Protein AF-A0A4R4VH13-F1 (afdb_monomer_lite)

Organism: NCBI:txid1848322

Structure (mmCIF, N/CA/C/O backbone):
data_AF-A0A4R4VH13-F1
#
_entry.id   AF-A0A4R4VH13-F1
#
loop_
_atom_site.group_PDB
_atom_site.id
_atom_site.type_symbol
_atom_site.label_atom_id
_atom_site.label_alt_id
_atom_site.label_comp_id
_atom_site.label_asym_id
_atom_site.label_entity_id
_atom_site.label_seq_id
_atom_site.pdbx_PDB_ins_code
_atom_site.Cartn_x
_atom_site.Cartn_y
_atom_site.Cartn_z
_atom_site.occupancy
_atom_site.B_iso_or_equiv
_atom_site.auth_seq_id
_atom_site.auth_comp_id
_atom_site.auth_asym_id
_atom_site.auth_atom_id
_atom_site.pdbx_PDB_model_num
ATOM 1 N N . MET A 1 1 ? 5.422 -12.823 -3.569 1.00 83.94 1 MET A N 1
ATOM 2 C CA . MET A 1 1 ? 4.699 -12.681 -2.282 1.00 83.94 1 MET A CA 1
ATOM 3 C C . MET A 1 1 ? 3.857 -11.400 -2.128 1.00 83.94 1 MET A C 1
ATOM 5 O O . MET A 1 1 ? 2.684 -11.520 -1.802 1.00 83.94 1 MET A O 1
ATOM 9 N N . VAL A 1 2 ? 4.397 -10.189 -2.356 1.00 89.56 2 VAL A N 1
ATOM 10 C CA . VAL A 1 2 ? 3.722 -8.902 -2.022 1.00 89.56 2 VAL A CA 1
ATOM 11 C C . VAL A 1 2 ? 2.305 -8.753 -2.592 1.00 89.56 2 VAL A C 1
ATOM 13 O O . VAL A 1 2 ? 1.394 -8.400 -1.850 1.00 89.56 2 VAL A O 1
ATOM 16 N N . ASP A 1 3 ? 2.097 -9.070 -3.877 1.00 93.62 3 ASP A N 1
ATOM 17 C CA . ASP A 1 3 ? 0.761 -8.990 -4.488 1.00 93.62 3 ASP A CA 1
ATOM 18 C C . ASP A 1 3 ? -0.269 -9.838 -3.744 1.00 93.62 3 ASP A C 1
ATOM 20 O O . ASP A 1 3 ? -1.381 -9.395 -3.475 1.00 93.62 3 ASP A O 1
ATOM 24 N N . ARG A 1 4 ? 0.132 -11.051 -3.368 1.00 93.44 4 ARG A N 1
ATOM 25 C CA . ARG A 1 4 ? -0.737 -11.998 -2.687 1.00 93.44 4 ARG A CA 1
ATOM 26 C C . ARG A 1 4 ? -1.103 -11.526 -1.289 1.00 93.44 4 ARG A C 1
ATOM 28 O O . ARG A 1 4 ? -2.268 -11.626 -0.928 1.00 93.44 4 ARG A O 1
ATOM 35 N N . TRP A 1 5 ? -0.132 -10.995 -0.547 1.00 92.25 5 TRP A N 1
ATOM 36 C CA . TRP A 1 5 ? -0.369 -10.432 0.780 1.00 92.25 5 TRP A CA 1
ATOM 37 C C . TRP A 1 5 ? -1.361 -9.265 0.717 1.00 92.25 5 TRP A C 1
ATOM 39 O O . TRP A 1 5 ? -2.351 -9.261 1.445 1.00 92.25 5 TRP A O 1
ATOM 49 N N . LEU A 1 6 ? -1.161 -8.331 -0.223 1.00 93.50 6 LEU A N 1
ATOM 50 C CA . LEU A 1 6 ? -2.083 -7.210 -0.424 1.00 93.50 6 LEU A CA 1
ATOM 51 C C . LEU A 1 6 ? -3.480 -7.694 -0.825 1.00 93.50 6 LEU A C 1
ATOM 53 O O . LEU A 1 6 ? -4.459 -7.238 -0.256 1.00 93.50 6 LEU A O 1
ATOM 57 N N . ARG A 1 7 ? -3.596 -8.666 -1.737 1.00 94.12 7 ARG A N 1
ATOM 58 C CA . ARG A 1 7 ? -4.901 -9.234 -2.120 1.00 94.12 7 ARG A CA 1
ATOM 59 C C . ARG A 1 7 ? -5.627 -9.900 -0.958 1.00 94.12 7 ARG A C 1
ATOM 61 O O . ARG A 1 7 ? -6.818 -9.678 -0.812 1.00 94.12 7 ARG A O 1
ATOM 68 N N . VAL A 1 8 ? -4.928 -10.701 -0.153 1.00 93.25 8 VAL A N 1
ATOM 69 C CA . VAL A 1 8 ? -5.512 -11.347 1.033 1.00 93.25 8 VAL A CA 1
ATOM 70 C C . VAL A 1 8 ? -6.063 -10.293 1.992 1.00 93.25 8 VAL A C 1
ATOM 72 O O . VAL A 1 8 ? -7.213 -10.392 2.414 1.00 93.25 8 VAL A O 1
ATOM 75 N N . ARG A 1 9 ? -5.282 -9.242 2.259 1.00 92.81 9 ARG A N 1
ATOM 76 C CA . ARG A 1 9 ? -5.721 -8.114 3.080 1.00 92.81 9 ARG A CA 1
ATOM 77 C C . ARG A 1 9 ? -6.943 -7.404 2.489 1.00 92.81 9 ARG A C 1
ATOM 79 O O . ARG A 1 9 ? -7.909 -7.168 3.205 1.00 92.81 9 ARG A O 1
ATOM 86 N N . GLU A 1 10 ? -6.914 -7.061 1.202 1.00 94.44 10 GLU A N 1
ATOM 87 C CA . GLU A 1 10 ? -8.020 -6.353 0.544 1.00 94.44 10 GLU A CA 1
ATOM 88 C C . GLU A 1 10 ? -9.295 -7.207 0.466 1.00 94.44 10 GLU A C 1
ATOM 90 O O . GLU A 1 10 ? -10.392 -6.679 0.640 1.00 94.44 10 GLU A O 1
ATOM 95 N N . ASP A 1 11 ? -9.170 -8.521 0.264 1.00 94.25 11 ASP A N 1
ATOM 96 C CA . ASP A 1 11 ? -10.295 -9.461 0.288 1.00 94.25 11 ASP A CA 1
ATOM 97 C C . ASP A 1 11 ? -10.920 -9.525 1.696 1.00 94.25 11 ASP A C 1
ATOM 99 O O . ASP A 1 11 ? -12.144 -9.414 1.834 1.00 94.25 11 ASP A O 1
ATOM 103 N N . ALA A 1 12 ? -10.096 -9.633 2.748 1.00 94.19 12 ALA A N 1
ATOM 104 C CA . ALA A 1 12 ? -10.553 -9.617 4.139 1.00 94.19 12 ALA A CA 1
ATOM 105 C C . ALA A 1 12 ? -11.237 -8.288 4.497 1.00 94.19 12 ALA A C 1
ATOM 107 O O . ALA A 1 12 ? -12.350 -8.279 5.025 1.00 94.19 12 ALA A O 1
ATOM 108 N N . LEU A 1 13 ? -10.638 -7.156 4.121 1.00 95.38 13 LEU A N 1
ATOM 109 C CA . LEU A 1 13 ? -11.225 -5.832 4.318 1.00 95.38 13 LEU A CA 1
ATOM 110 C C . LEU A 1 13 ? -12.542 -5.663 3.543 1.00 95.38 13 LEU A C 1
ATOM 112 O O . LEU A 1 13 ? -13.502 -5.086 4.058 1.00 95.38 13 LEU A O 1
ATOM 116 N N . ALA A 1 14 ? -12.628 -6.170 2.312 1.00 95.75 14 ALA A N 1
ATOM 117 C CA . ALA A 1 14 ? -13.855 -6.119 1.523 1.00 95.75 14 ALA A CA 1
ATOM 118 C C . ALA A 1 14 ? -14.998 -6.907 2.180 1.00 95.75 14 ALA A C 1
ATOM 120 O O . ALA A 1 14 ? -16.152 -6.476 2.094 1.00 95.75 14 ALA A O 1
ATOM 121 N N . ARG A 1 15 ? -14.697 -8.026 2.851 1.00 96.00 15 ARG A N 1
ATOM 122 C CA . ARG A 1 15 ? -15.672 -8.769 3.666 1.00 96.00 15 ARG A CA 1
ATOM 123 C C . ARG A 1 15 ? -16.044 -8.007 4.934 1.00 96.00 15 ARG A C 1
ATOM 125 O O . ARG A 1 15 ? -17.233 -7.800 5.161 1.00 96.00 15 ARG A O 1
ATOM 132 N N . ALA A 1 16 ? -15.059 -7.470 5.657 1.00 96.00 16 ALA A N 1
ATOM 133 C CA . ALA A 1 16 ? -15.261 -6.621 6.835 1.00 96.00 16 ALA A CA 1
ATOM 134 C C . ALA A 1 16 ? -16.255 -5.484 6.582 1.00 96.00 16 ALA A C 1
ATOM 136 O O . ALA A 1 16 ? -17.231 -5.298 7.307 1.00 96.00 16 ALA A O 1
ATOM 137 N N . ARG A 1 17 ? -16.058 -4.760 5.478 1.00 95.62 17 ARG A N 1
ATOM 138 C CA . ARG A 1 17 ? -16.898 -3.622 5.075 1.00 95.62 17 ARG A CA 1
ATOM 139 C C . ARG A 1 17 ? -18.332 -4.017 4.716 1.00 95.62 17 ARG A C 1
ATOM 141 O O . ARG A 1 17 ? -19.214 -3.157 4.713 1.00 95.62 17 ARG A O 1
ATOM 148 N N . ARG A 1 18 ? -18.568 -5.292 4.392 1.00 95.75 18 ARG A N 1
ATOM 149 C CA . ARG A 1 18 ? -19.884 -5.841 4.031 1.00 95.75 18 ARG A CA 1
ATOM 150 C C . ARG A 1 18 ? -20.609 -6.501 5.198 1.00 95.75 18 ARG A C 1
ATOM 152 O O . ARG A 1 18 ? -21.756 -6.900 5.010 1.00 95.75 18 ARG A O 1
ATOM 159 N N . LEU A 1 19 ? -19.976 -6.612 6.366 1.00 94.56 19 LEU A N 1
ATOM 160 C CA . LEU A 1 19 ? -20.641 -7.131 7.552 1.00 94.56 19 LEU A CA 1
ATOM 161 C C . LEU A 1 19 ? -21.881 -6.287 7.871 1.00 94.56 19 LEU A C 1
ATOM 163 O O . LEU A 1 19 ? -21.864 -5.054 7.822 1.00 94.56 19 LEU A O 1
ATOM 167 N N . CYS A 1 20 ? -22.966 -6.976 8.198 1.00 94.50 20 CYS A N 1
ATOM 168 C CA . CYS A 1 20 ? -24.224 -6.371 8.591 1.00 94.50 20 CYS A CA 1
ATOM 169 C C . CYS A 1 20 ? -24.822 -7.218 9.705 1.00 94.50 20 CYS A C 1
ATOM 171 O O . CYS A 1 20 ? -25.297 -8.327 9.469 1.00 94.50 20 CYS A O 1
ATOM 173 N N . PHE A 1 21 ? -24.792 -6.677 10.914 1.00 95.00 21 PHE A N 1
ATOM 174 C CA . PHE A 1 21 ? -25.357 -7.312 12.092 1.00 95.00 21 PHE A CA 1
ATOM 175 C C . PHE A 1 21 ? -26.729 -6.703 12.415 1.00 95.00 21 PHE A C 1
ATOM 177 O O . PHE A 1 21 ? -27.015 -5.580 11.992 1.00 95.00 21 PHE A O 1
ATOM 184 N N . PRO A 1 22 ? -27.623 -7.417 13.117 1.00 94.00 22 PRO A N 1
ATOM 185 C CA . PRO A 1 22 ? -28.861 -6.820 13.609 1.00 94.00 22 PRO A CA 1
ATOM 186 C C . PRO A 1 22 ? -28.574 -5.717 14.641 1.00 94.00 22 PRO A C 1
ATOM 188 O O . PRO A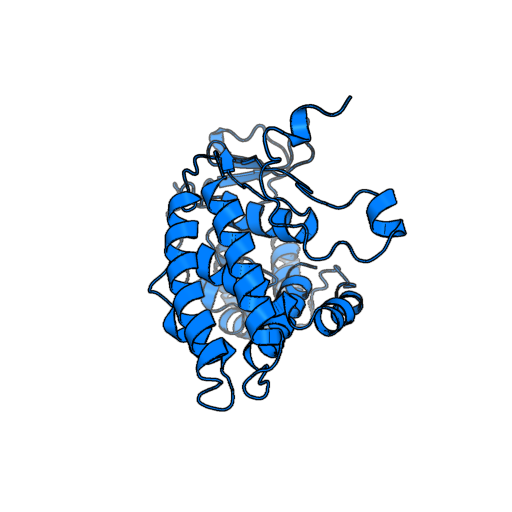 1 22 ? -27.537 -5.712 15.299 1.00 94.00 22 PRO A O 1
ATOM 191 N N . ALA A 1 23 ? -29.511 -4.782 14.816 1.00 94.31 23 ALA A N 1
ATOM 192 C CA . ALA A 1 23 ? -29.394 -3.764 15.860 1.00 94.31 23 ALA A CA 1
ATOM 193 C C . ALA A 1 23 ? -29.213 -4.415 17.247 1.00 94.31 23 ALA A C 1
ATOM 195 O O . ALA A 1 23 ? -29.911 -5.374 17.580 1.00 94.31 23 ALA A O 1
ATOM 196 N N . GLY A 1 24 ? -28.279 -3.888 18.045 1.00 93.50 24 GLY A N 1
ATOM 197 C CA . GLY A 1 24 ? -27.930 -4.431 19.363 1.00 93.50 24 GLY A CA 1
ATOM 198 C C . GLY A 1 24 ? -26.921 -5.587 19.352 1.00 93.50 24 GLY A C 1
ATOM 199 O O . GLY A 1 24 ? -26.624 -6.125 20.417 1.00 93.50 24 GLY A O 1
ATOM 200 N N . ASP A 1 25 ? -26.380 -5.971 18.192 1.00 96.69 25 ASP A N 1
ATOM 201 C CA . ASP A 1 25 ? -25.344 -7.003 18.116 1.00 96.69 25 ASP A CA 1
ATOM 202 C C . ASP A 1 25 ? -24.041 -6.585 18.845 1.00 96.69 25 ASP A C 1
ATOM 204 O O . ASP A 1 25 ? -23.592 -5.438 18.700 1.00 96.69 25 ASP A O 1
ATOM 208 N N . PRO A 1 26 ? -23.394 -7.494 19.606 1.00 96.00 26 PRO A N 1
ATOM 209 C CA . PRO A 1 26 ? -22.140 -7.216 20.308 1.00 96.00 26 PRO A CA 1
ATOM 210 C C . PRO A 1 26 ? -20.991 -6.717 19.422 1.00 96.00 26 PRO A C 1
ATOM 212 O O . PRO A 1 26 ? -20.103 -6.025 19.927 1.00 96.00 26 PRO A O 1
ATOM 215 N N . ALA A 1 27 ? -20.988 -7.018 18.119 1.00 96.00 27 ALA A N 1
ATOM 216 C CA . ALA A 1 27 ? -19.942 -6.588 17.191 1.00 96.00 27 ALA A CA 1
ATOM 217 C C . ALA A 1 27 ? -19.787 -5.059 17.129 1.00 96.00 27 ALA A C 1
ATOM 219 O O . ALA A 1 27 ? -18.668 -4.551 17.033 1.00 96.00 27 ALA A O 1
ATOM 220 N N . TYR A 1 28 ? -20.883 -4.304 17.258 1.00 97.12 28 TYR A N 1
ATOM 221 C CA . TYR A 1 28 ? -20.816 -2.841 17.315 1.00 97.12 28 TYR A CA 1
ATOM 222 C C . TYR A 1 28 ? -20.120 -2.351 18.588 1.00 97.12 28 TYR A C 1
ATOM 224 O O . TYR A 1 28 ? -19.284 -1.449 18.542 1.00 97.12 28 TYR A O 1
ATOM 232 N N . GLY A 1 29 ? -20.423 -2.981 19.728 1.00 97.06 29 GLY A N 1
ATOM 233 C CA . GLY A 1 29 ? -19.732 -2.722 20.991 1.00 97.06 29 GLY A CA 1
ATOM 234 C C . GLY A 1 29 ? -18.246 -3.078 20.918 1.00 97.06 29 GLY A C 1
ATOM 235 O O . GLY A 1 29 ? -17.411 -2.307 21.393 1.00 97.06 29 GLY A O 1
ATOM 236 N N . ARG A 1 30 ? -17.909 -4.193 20.255 1.00 96.38 30 ARG A N 1
ATOM 237 C CA . ARG A 1 30 ? -16.522 -4.605 20.000 1.00 96.38 30 ARG A CA 1
ATOM 238 C C . ARG A 1 30 ? -15.763 -3.547 19.201 1.00 96.38 30 ARG A C 1
ATOM 240 O O . ARG A 1 30 ? -14.682 -3.160 19.628 1.00 96.38 30 ARG A O 1
ATOM 247 N N . LEU A 1 31 ? -16.329 -3.027 18.107 1.00 97.62 31 LEU A N 1
ATOM 248 C CA . LEU A 1 31 ? -15.689 -1.965 17.318 1.00 97.62 31 LEU A CA 1
ATOM 249 C C . LEU A 1 31 ? -15.419 -0.705 18.152 1.00 97.62 31 LEU A C 1
ATOM 251 O O . LEU A 1 31 ? -14.325 -0.150 18.081 1.00 97.62 31 LEU A O 1
ATOM 255 N N . VAL A 1 32 ? -16.385 -0.268 18.968 1.00 98.12 32 VAL A N 1
ATOM 256 C CA . VAL A 1 32 ? -16.192 0.886 19.863 1.00 98.12 32 VAL A CA 1
ATOM 257 C C . VAL A 1 32 ? -15.063 0.620 20.863 1.00 98.12 32 VAL A C 1
ATOM 259 O O . VAL A 1 32 ? -14.189 1.466 21.019 1.00 98.12 32 VAL A O 1
ATOM 262 N N . SER A 1 33 ? -15.019 -0.564 21.479 1.00 96.69 33 SER A N 1
ATOM 263 C CA . SER A 1 33 ? -13.952 -0.917 22.427 1.00 96.69 33 SER A CA 1
ATOM 264 C C . SER A 1 33 ? -12.569 -0.977 21.771 1.00 96.69 33 SER A C 1
ATOM 266 O O . SER A 1 33 ? -11.579 -0.584 22.388 1.00 96.69 33 SER A O 1
ATOM 268 N N . LEU A 1 34 ? -12.490 -1.475 20.536 1.00 96.94 34 LEU A N 1
ATOM 269 C CA . LEU A 1 34 ? -11.263 -1.499 19.740 1.00 96.94 34 LEU A CA 1
ATOM 270 C C . LEU A 1 34 ? -10.784 -0.075 19.424 1.00 96.94 34 LEU A C 1
ATOM 272 O O . LEU A 1 34 ? -9.606 0.232 19.590 1.00 96.94 34 LEU A O 1
ATOM 276 N N . LEU A 1 35 ? -11.704 0.815 19.038 1.00 97.94 35 LEU A N 1
ATOM 277 C CA . LEU A 1 35 ? -11.411 2.233 18.816 1.00 97.94 35 LEU A CA 1
ATOM 278 C C . LEU A 1 35 ? -10.934 2.924 20.097 1.00 97.94 35 LEU A C 1
ATOM 280 O O . LEU A 1 35 ? -9.955 3.664 20.047 1.00 97.94 35 LEU A O 1
ATOM 284 N N . ASP A 1 36 ? -11.566 2.656 21.240 1.00 97.31 36 ASP A N 1
ATOM 285 C CA . ASP A 1 36 ? -11.142 3.208 22.530 1.00 97.31 36 ASP A CA 1
ATOM 286 C C . ASP A 1 36 ? -9.699 2.764 22.872 1.00 97.31 36 ASP A C 1
ATOM 288 O O . ASP A 1 36 ? -8.890 3.572 23.333 1.00 97.31 36 ASP A O 1
ATOM 292 N N . GLY A 1 37 ? -9.331 1.507 22.587 1.00 95.69 37 GLY A N 1
ATOM 293 C CA . GLY A 1 37 ? -7.950 1.016 22.702 1.00 95.69 37 GLY A CA 1
ATOM 294 C C . GLY A 1 37 ? -6.972 1.741 21.771 1.00 95.69 37 GLY A C 1
ATOM 295 O O . GLY A 1 37 ? -5.933 2.229 22.223 1.00 95.69 37 GLY A O 1
ATOM 296 N N . ALA A 1 38 ? -7.340 1.885 20.495 1.00 96.25 38 ALA A N 1
ATOM 297 C CA . ALA A 1 38 ? -6.549 2.590 19.490 1.00 96.25 38 ALA A CA 1
ATOM 298 C C . ALA A 1 38 ? -6.289 4.054 19.870 1.00 96.25 38 ALA A C 1
ATOM 300 O O . ALA A 1 38 ? -5.171 4.548 19.712 1.00 96.25 38 ALA A O 1
ATOM 301 N N . ILE A 1 39 ? -7.313 4.740 20.384 1.00 97.62 39 ILE A N 1
ATOM 302 C CA . ILE A 1 39 ? -7.234 6.130 20.841 1.00 97.62 39 ILE A CA 1
ATOM 303 C C . ILE A 1 39 ? -6.190 6.248 21.952 1.00 97.62 39 ILE A C 1
ATOM 305 O O . ILE A 1 39 ? -5.243 7.016 21.794 1.00 97.62 39 ILE A O 1
ATOM 309 N N . VAL A 1 40 ? -6.302 5.445 23.017 1.00 96.06 40 VAL A N 1
ATOM 310 C CA . VAL A 1 40 ? -5.356 5.479 24.148 1.00 96.06 40 VAL A CA 1
ATOM 311 C C . VAL A 1 40 ? -3.930 5.201 23.677 1.00 96.06 40 VAL A C 1
ATOM 313 O O . VAL A 1 40 ? -3.014 5.966 23.976 1.00 96.06 40 VAL A O 1
ATOM 316 N N . HIS A 1 41 ? -3.736 4.158 22.871 1.00 94.56 41 HIS A N 1
ATOM 317 C CA . HIS A 1 41 ? -2.417 3.807 22.352 1.00 94.56 41 HIS A CA 1
ATOM 318 C C . HIS A 1 41 ? -1.784 4.946 21.525 1.00 94.56 41 HIS A C 1
ATOM 320 O O . HIS A 1 41 ? -0.575 5.174 21.602 1.00 94.56 41 HIS A O 1
ATOM 326 N N . ARG A 1 42 ? -2.583 5.682 20.737 1.00 95.38 42 ARG A N 1
ATOM 327 C CA . ARG A 1 42 ? -2.107 6.825 19.936 1.00 95.38 42 ARG A CA 1
ATOM 328 C C . ARG A 1 42 ? -1.889 8.087 20.774 1.00 95.38 42 ARG A C 1
ATOM 330 O O . ARG A 1 42 ? -0.983 8.855 20.460 1.00 95.38 42 ARG A O 1
ATOM 337 N N . GLU A 1 43 ? -2.668 8.307 21.830 1.00 95.56 43 GLU A N 1
ATOM 338 C CA . GLU A 1 43 ? -2.437 9.390 22.801 1.00 95.56 43 GLU A CA 1
ATOM 339 C C . GLU A 1 43 ? -1.114 9.209 23.544 1.00 95.56 43 GLU A C 1
ATOM 341 O O . GLU A 1 43 ? -0.371 10.173 23.729 1.00 95.56 43 GLU A O 1
ATOM 346 N N . GLN A 1 44 ? -0.823 7.969 23.930 1.00 93.50 44 GLN A N 1
ATOM 347 C CA . GLN A 1 44 ? 0.372 7.579 24.669 1.00 93.50 44 GLN A CA 1
ATOM 348 C C . GLN A 1 44 ? 1.601 7.387 23.775 1.00 93.50 44 GLN A C 1
ATOM 350 O O . GLN A 1 44 ? 2.643 6.968 24.259 1.00 93.50 44 GLN A O 1
ATOM 355 N N . ASP A 1 45 ? 1.525 7.650 22.469 1.00 91.31 45 ASP A N 1
ATOM 356 C CA . ASP A 1 45 ? 2.687 7.522 21.592 1.00 91.31 45 ASP A CA 1
ATOM 357 C C . ASP A 1 45 ? 3.639 8.725 21.766 1.00 91.31 45 ASP A C 1
ATOM 359 O O . ASP A 1 45 ? 3.330 9.832 21.307 1.00 91.31 45 ASP A O 1
ATOM 363 N N . PRO A 1 46 ? 4.833 8.544 22.373 1.00 88.25 46 PRO A N 1
ATOM 364 C CA . PRO A 1 46 ? 5.764 9.645 22.593 1.00 88.25 46 PRO A CA 1
ATOM 365 C C . PRO A 1 46 ? 6.571 9.981 21.328 1.00 88.25 46 PRO A C 1
ATOM 367 O O . PRO A 1 46 ? 7.374 10.926 21.322 1.00 88.25 46 PRO A O 1
ATOM 370 N N . VAL A 1 47 ? 6.441 9.187 20.258 1.00 87.69 47 VAL A N 1
ATOM 371 C CA . VAL A 1 47 ? 7.286 9.300 19.073 1.00 87.69 47 VAL A CA 1
ATOM 372 C C . VAL A 1 47 ? 6.905 10.531 18.258 1.00 87.69 47 VAL A C 1
ATOM 374 O O . VAL A 1 47 ? 5.765 10.762 17.865 1.00 87.69 47 VAL A O 1
ATOM 377 N N . ARG A 1 48 ? 7.926 11.330 17.936 1.00 85.81 48 ARG A N 1
ATOM 378 C CA . ARG A 1 48 ? 7.808 12.431 16.978 1.00 85.81 48 ARG A CA 1
ATOM 379 C C . ARG A 1 48 ? 8.109 11.937 15.572 1.00 85.81 48 ARG A C 1
ATOM 381 O O . ARG A 1 48 ? 9.256 11.576 15.272 1.00 85.81 48 ARG A O 1
ATOM 388 N N . TYR A 1 49 ? 7.089 11.979 14.726 1.00 87.69 49 TYR A N 1
ATOM 389 C CA . TYR A 1 49 ? 7.157 11.626 13.315 1.00 87.69 49 TYR A CA 1
ATOM 390 C C . TYR A 1 49 ? 7.424 12.865 12.457 1.00 87.69 49 TYR A C 1
ATOM 392 O O . TYR A 1 49 ? 6.914 13.946 12.738 1.00 87.69 49 TYR A O 1
ATOM 400 N N . GLY A 1 50 ? 8.267 12.707 11.433 1.00 85.75 50 GLY A N 1
ATOM 401 C CA . GLY A 1 50 ? 8.519 13.752 10.434 1.00 85.75 50 GLY A CA 1
ATOM 402 C C . GLY A 1 50 ? 7.665 13.596 9.175 1.00 85.75 50 GLY A C 1
ATOM 403 O O . GLY A 1 50 ? 7.236 14.590 8.606 1.00 85.75 50 GLY A O 1
ATOM 404 N N . VAL A 1 51 ? 7.422 12.349 8.756 1.00 89.31 51 VAL A N 1
ATOM 405 C CA . VAL A 1 51 ? 6.683 12.019 7.523 1.00 89.31 51 VAL A CA 1
ATOM 406 C C . VAL A 1 51 ? 5.225 11.659 7.809 1.00 89.31 51 VAL A C 1
ATOM 408 O O . VAL A 1 51 ? 4.339 12.047 7.059 1.00 89.31 51 VAL A O 1
ATOM 411 N N . PHE A 1 52 ? 4.972 10.930 8.897 1.00 91.19 52 PHE A N 1
ATOM 412 C CA . PHE A 1 52 ? 3.635 10.468 9.269 1.00 91.19 52 PHE A CA 1
ATOM 413 C C . PHE A 1 52 ? 2.973 11.414 10.283 1.00 91.19 52 PHE A C 1
ATOM 415 O O . PHE A 1 52 ? 3.684 12.132 10.996 1.00 91.19 52 PHE A O 1
ATOM 422 N N . PRO A 1 53 ? 1.633 11.419 10.390 1.00 93.19 53 PRO A N 1
ATOM 423 C CA . PRO A 1 53 ? 0.933 12.158 11.434 1.00 93.19 53 PRO A CA 1
ATOM 424 C C . PRO A 1 53 ? 1.365 11.730 12.842 1.00 93.19 53 PRO A C 1
ATOM 426 O O . PRO A 1 53 ? 1.667 10.565 13.092 1.00 93.19 53 PRO A O 1
ATOM 429 N N . ALA A 1 54 ? 1.366 12.678 13.779 1.00 93.69 54 ALA A N 1
ATOM 430 C CA . ALA A 1 54 ? 1.665 12.396 15.179 1.00 93.69 54 ALA A CA 1
ATOM 431 C C . ALA A 1 54 ? 0.518 11.650 15.879 1.00 93.69 54 ALA A C 1
ATOM 433 O O . ALA A 1 54 ? -0.652 11.891 15.575 1.00 93.69 54 ALA A O 1
ATOM 434 N N . GLY A 1 55 ? 0.856 10.828 16.877 1.00 94.50 55 GLY A N 1
ATOM 435 C CA . GLY A 1 55 ? -0.102 10.074 17.694 1.00 94.50 55 GLY A CA 1
ATOM 436 C C . GLY A 1 55 ? -1.285 1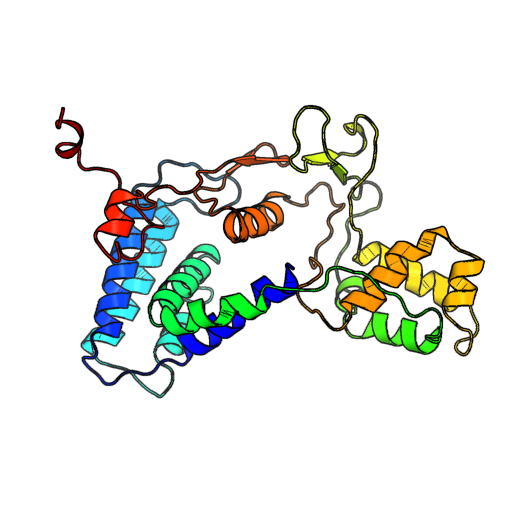0.906 18.210 1.00 94.50 55 GLY A C 1
ATOM 437 O O . GLY A 1 55 ? -2.425 10.554 17.907 1.00 94.50 55 GLY A O 1
ATOM 438 N N . PRO A 1 56 ? -1.069 12.075 18.851 1.00 95.69 56 PRO A N 1
ATOM 439 C CA . PRO A 1 56 ? -2.165 12.918 19.340 1.00 95.69 56 PRO A CA 1
ATOM 440 C C . PRO A 1 56 ? -3.139 13.397 18.255 1.00 95.69 56 PRO A C 1
ATOM 442 O O . PRO A 1 56 ? -4.330 13.554 18.522 1.00 95.69 56 PRO A O 1
ATOM 445 N N . ARG A 1 57 ? -2.654 13.609 17.022 1.00 96.38 57 ARG A N 1
ATOM 446 C CA . ARG A 1 57 ? -3.519 13.940 15.883 1.00 96.38 57 ARG A CA 1
ATOM 447 C C . ARG A 1 57 ? -4.376 12.734 15.498 1.00 96.38 57 ARG A C 1
ATOM 449 O O . ARG A 1 57 ? -5.585 12.887 15.374 1.00 96.38 57 ARG A O 1
ATOM 456 N N . LEU A 1 58 ? -3.767 11.555 15.356 1.00 97.31 58 LEU A N 1
ATOM 457 C CA . LEU A 1 58 ? -4.493 10.322 15.030 1.00 97.31 58 LEU A CA 1
ATOM 458 C C . LEU A 1 58 ? -5.525 9.980 16.110 1.00 97.31 58 LEU A C 1
ATOM 460 O O . LEU A 1 58 ? -6.647 9.625 15.783 1.00 97.31 58 LEU A O 1
ATOM 464 N N . ALA A 1 59 ? -5.197 10.162 17.389 1.00 97.94 59 ALA A N 1
ATOM 465 C CA . ALA A 1 59 ? -6.149 9.987 18.482 1.00 97.94 59 ALA A CA 1
ATOM 466 C C . ALA A 1 59 ? -7.351 10.941 18.377 1.00 97.94 59 ALA A C 1
ATOM 468 O O . ALA A 1 59 ? -8.487 10.531 18.595 1.00 97.94 59 ALA A O 1
ATOM 469 N N . ALA A 1 60 ? -7.130 12.214 18.030 1.00 98.31 60 ALA A N 1
ATOM 470 C CA . ALA A 1 60 ? -8.217 13.171 17.821 1.00 98.31 60 ALA A CA 1
ATOM 471 C C . ALA A 1 60 ? -9.131 12.777 16.653 1.00 98.31 60 ALA A C 1
ATOM 473 O O . ALA A 1 60 ? -10.349 12.818 16.801 1.00 98.31 60 ALA A O 1
ATOM 474 N N . GLU A 1 61 ? -8.555 12.350 15.530 1.00 98.50 61 GLU A N 1
ATOM 475 C CA . GLU A 1 61 ? -9.313 11.865 14.373 1.00 98.50 61 GLU A CA 1
ATOM 476 C C . GLU A 1 61 ? -10.064 10.556 14.701 1.00 98.50 61 GLU A C 1
ATOM 478 O O . GLU A 1 61 ? -11.243 10.424 14.384 1.00 98.50 61 GLU A O 1
ATOM 483 N N . LEU A 1 62 ? -9.449 9.622 15.435 1.00 98.62 62 LEU A N 1
ATOM 484 C CA . LEU A 1 62 ? -10.096 8.380 15.879 1.00 98.62 62 LEU A CA 1
ATOM 485 C C . LEU A 1 62 ? -11.266 8.619 16.841 1.00 98.62 62 LEU A C 1
ATOM 487 O O . LEU A 1 62 ? -12.226 7.853 16.813 1.00 98.62 62 LEU A O 1
ATOM 491 N N . ARG A 1 63 ? -11.246 9.682 17.658 1.00 98.56 63 ARG A N 1
ATOM 492 C CA . ARG A 1 63 ? -12.416 10.055 18.476 1.00 98.56 63 ARG A CA 1
ATOM 493 C C . ARG A 1 63 ? -13.624 10.420 17.606 1.00 98.56 63 ARG A C 1
ATOM 495 O O . ARG A 1 63 ? -14.727 10.002 17.936 1.00 98.56 63 ARG A O 1
ATOM 502 N N . GLN A 1 64 ? -13.412 11.088 16.468 1.00 97.88 64 GLN A N 1
ATOM 503 C CA . GLN A 1 64 ? -14.484 11.372 15.500 1.00 97.88 64 GLN A CA 1
ATOM 504 C C . GLN A 1 64 ? -15.028 10.075 14.883 1.00 97.88 64 GLN A C 1
ATOM 506 O O . GLN A 1 64 ? -16.236 9.860 14.827 1.00 97.88 64 GLN A O 1
ATOM 511 N N . VAL A 1 65 ? -14.139 9.151 14.493 1.00 98.50 65 VAL A N 1
ATOM 512 C CA . VAL A 1 65 ? -14.536 7.814 14.007 1.00 98.50 65 VAL A CA 1
ATOM 513 C C . VAL A 1 65 ? -15.363 7.073 15.066 1.00 98.50 65 VAL A C 1
ATOM 515 O O . VAL A 1 65 ? -16.372 6.437 14.757 1.00 98.50 65 VAL A O 1
ATOM 518 N N . ARG A 1 66 ? -14.951 7.170 16.332 1.00 98.50 66 ARG A N 1
ATOM 519 C CA . ARG A 1 66 ? -15.604 6.531 17.476 1.00 98.50 66 ARG A CA 1
ATOM 520 C C . ARG A 1 66 ? -16.983 7.112 17.776 1.00 98.50 66 ARG A C 1
ATOM 522 O O . ARG A 1 66 ? -17.852 6.354 18.199 1.00 98.50 66 ARG A O 1
ATOM 529 N N . GLU A 1 67 ? -17.211 8.404 17.554 1.00 97.94 67 GLU A N 1
ATOM 530 C CA . GLU A 1 67 ? -18.547 9.015 17.646 1.00 97.94 67 GLU A CA 1
ATOM 531 C C . GLU A 1 67 ? -19.506 8.376 16.636 1.00 97.94 67 GLU A C 1
ATOM 533 O O . GLU A 1 67 ? -20.538 7.839 17.035 1.00 97.94 67 GLU A O 1
ATOM 538 N N . HIS A 1 68 ? -19.112 8.287 15.364 1.00 96.94 68 HIS A N 1
ATOM 539 C CA . HIS A 1 68 ? -19.916 7.614 14.338 1.00 96.94 68 HIS A CA 1
ATOM 540 C C . HIS A 1 68 ? -20.126 6.117 14.617 1.00 96.94 68 HIS A C 1
ATOM 542 O O . HIS A 1 68 ? -21.201 5.573 14.361 1.00 96.94 68 HIS A O 1
ATOM 548 N N . ALA A 1 69 ? -19.118 5.427 15.158 1.00 97.75 69 ALA A N 1
ATOM 549 C CA . ALA A 1 69 ? -19.258 4.028 15.558 1.00 97.75 69 ALA A CA 1
ATOM 550 C C . ALA A 1 69 ? -20.230 3.856 16.742 1.00 97.75 69 ALA A C 1
ATOM 552 O O . ALA A 1 69 ? -20.964 2.867 16.793 1.00 97.75 69 ALA A O 1
ATOM 553 N N . ALA A 1 70 ? -20.265 4.812 17.676 1.00 97.50 70 ALA A N 1
ATOM 554 C CA . ALA A 1 70 ? -21.206 4.812 18.792 1.00 97.50 70 ALA A CA 1
ATOM 555 C C . ALA A 1 70 ? -22.641 5.099 18.332 1.00 97.50 70 ALA A C 1
ATOM 557 O O . ALA A 1 70 ? -23.548 4.388 18.751 1.00 97.50 70 ALA A O 1
ATOM 558 N N . GLU A 1 71 ? -22.841 6.051 17.416 1.00 95.94 71 GLU A N 1
ATOM 559 C CA . GLU A 1 71 ? -24.142 6.277 16.766 1.00 95.94 71 GLU A CA 1
ATOM 560 C C . GLU A 1 71 ? -24.640 4.997 16.084 1.00 95.94 71 GLU A C 1
ATOM 562 O O . GLU A 1 71 ? -25.774 4.571 16.296 1.00 95.94 71 GLU A O 1
ATOM 567 N N . LEU A 1 72 ? -23.767 4.326 15.325 1.00 95.50 72 LEU A N 1
ATOM 568 C CA . LEU A 1 72 ? -24.092 3.058 14.674 1.00 95.50 72 LEU A CA 1
ATOM 569 C C . LEU A 1 72 ? -24.461 1.954 15.682 1.00 95.50 72 LEU A C 1
ATOM 571 O O . LEU A 1 72 ? -25.368 1.166 15.417 1.00 95.50 72 LEU A O 1
ATOM 575 N N . ARG A 1 73 ? -23.777 1.889 16.830 1.00 96.88 73 ARG A N 1
ATOM 576 C CA . ARG A 1 73 ? -24.083 0.944 17.916 1.00 96.88 73 ARG A CA 1
ATOM 577 C C . ARG A 1 73 ? -25.438 1.236 18.564 1.00 96.88 73 ARG A C 1
ATOM 579 O O . ARG A 1 73 ? -26.193 0.300 18.815 1.00 96.88 73 ARG A O 1
ATOM 586 N N . ASP A 1 74 ? -25.714 2.504 18.857 1.00 96.06 74 ASP A N 1
ATOM 587 C CA . ASP A 1 74 ? -26.856 2.926 19.675 1.00 96.06 74 ASP A CA 1
ATOM 588 C C . ASP A 1 74 ? -28.153 3.002 18.857 1.00 96.06 74 ASP A C 1
ATOM 590 O O . ASP A 1 74 ? -29.223 2.635 19.345 1.00 96.06 74 ASP A O 1
ATOM 594 N N . GLU A 1 75 ? -28.065 3.428 17.598 1.00 94.00 75 GLU A N 1
ATOM 595 C CA . GLU A 1 75 ? -29.219 3.584 16.708 1.00 94.00 75 GLU A CA 1
ATOM 596 C C . GLU A 1 75 ? -29.409 2.406 15.740 1.00 94.00 75 GLU A C 1
ATOM 598 O O . GLU A 1 75 ? -30.496 2.219 15.187 1.00 94.00 75 GLU A O 1
ATOM 603 N N . GLY A 1 76 ? -28.368 1.592 15.547 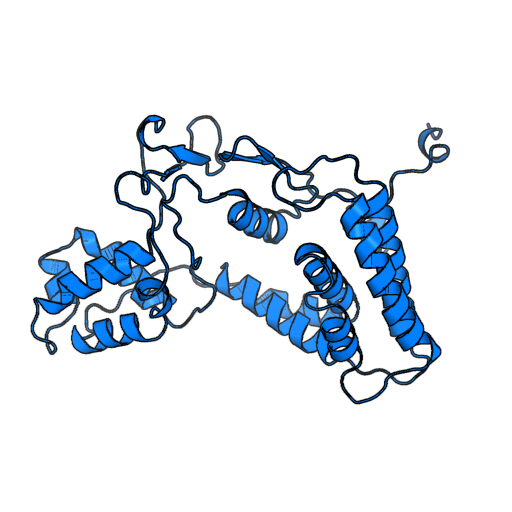1.00 90.44 76 GLY A N 1
ATOM 604 C CA . GLY A 1 76 ? -28.364 0.452 14.636 1.00 90.44 76 GLY A CA 1
ATOM 605 C C . GLY A 1 76 ? -28.041 0.806 13.174 1.00 90.44 76 GLY A C 1
ATOM 606 O O . GLY A 1 76 ? -27.907 1.973 12.792 1.00 90.44 76 GLY A O 1
ATOM 607 N N . PRO A 1 77 ? -27.898 -0.215 12.308 1.00 91.94 77 PRO A N 1
ATOM 608 C CA . PRO A 1 77 ? -27.511 -0.026 10.915 1.00 91.94 77 PRO A CA 1
ATOM 609 C C . PRO A 1 77 ? -28.613 0.642 10.085 1.00 91.94 77 PRO A C 1
ATOM 611 O O . PRO A 1 77 ? -29.756 0.187 10.035 1.00 91.94 77 PRO A O 1
ATOM 614 N N . ARG A 1 78 ? -28.245 1.679 9.327 1.00 87.50 78 ARG A N 1
ATOM 615 C CA . ARG A 1 78 ? -29.120 2.331 8.339 1.00 87.50 78 ARG A CA 1
ATOM 616 C C . ARG A 1 78 ? -28.819 1.815 6.930 1.00 87.50 78 ARG A C 1
ATOM 618 O O . ARG A 1 78 ? -28.231 2.513 6.110 1.00 87.50 78 ARG A O 1
ATOM 625 N N . GLY A 1 79 ? -29.213 0.572 6.658 1.00 90.31 79 GLY A N 1
ATOM 626 C CA . GLY A 1 79 ? -29.025 -0.085 5.359 1.00 90.31 79 GLY A CA 1
ATOM 627 C C . GLY A 1 79 ? -28.078 -1.291 5.404 1.00 90.31 79 GLY A C 1
ATOM 628 O O . GLY A 1 79 ? -27.643 -1.694 6.480 1.00 90.31 79 GLY A O 1
ATOM 629 N N . PRO A 1 80 ? -27.767 -1.890 4.239 1.00 92.12 80 PRO A N 1
ATOM 630 C CA . PRO A 1 80 ? -27.131 -3.208 4.166 1.00 92.12 80 PRO A CA 1
ATOM 631 C C . PRO A 1 80 ? -25.621 -3.217 4.443 1.00 92.12 80 PRO A C 1
ATOM 633 O O . PRO A 1 80 ? -25.056 -4.291 4.608 1.00 92.12 80 PRO A O 1
ATOM 636 N N . TYR A 1 81 ? -24.956 -2.055 4.463 1.00 95.50 81 TYR A N 1
ATOM 637 C CA . TYR A 1 81 ? -23.497 -1.957 4.621 1.00 95.50 81 TYR A CA 1
ATOM 638 C C . TYR A 1 81 ? -23.121 -0.887 5.661 1.00 95.50 81 TYR A C 1
ATOM 640 O O . TYR A 1 81 ? -22.625 0.190 5.303 1.00 95.50 81 TYR A O 1
ATOM 648 N N . PRO A 1 82 ? -23.393 -1.132 6.954 1.00 96.31 82 PRO A N 1
ATOM 649 C CA . PRO A 1 82 ? -23.162 -0.148 8.009 1.00 96.31 82 PRO A CA 1
ATOM 650 C C . PRO A 1 82 ? -21.689 0.257 8.150 1.00 96.31 82 PRO A C 1
ATOM 652 O O . PRO A 1 82 ? -21.396 1.446 8.248 1.00 96.31 82 PRO A O 1
ATOM 655 N N . PHE A 1 83 ? -20.752 -0.693 8.085 1.00 97.25 83 PHE A N 1
ATOM 656 C CA . PHE A 1 83 ? -19.323 -0.390 8.226 1.00 97.25 83 PHE A CA 1
ATOM 657 C C . PHE A 1 83 ? -18.737 0.321 7.004 1.00 97.25 83 PHE A C 1
ATOM 659 O O . PHE A 1 83 ? -17.891 1.198 7.153 1.00 97.25 83 PHE A O 1
ATOM 666 N N . GLU A 1 84 ? -19.223 0.023 5.795 1.00 97.19 84 GLU A N 1
ATOM 667 C CA . GLU A 1 84 ? -18.880 0.824 4.615 1.00 97.19 84 GLU A CA 1
ATOM 668 C C . GLU A 1 84 ? -19.409 2.257 4.726 1.00 97.19 84 GLU A C 1
ATOM 670 O O . GLU A 1 84 ? -18.732 3.199 4.318 1.00 97.19 84 GLU A O 1
ATOM 675 N N . THR A 1 85 ? -20.608 2.429 5.286 1.00 96.38 85 THR A N 1
ATOM 676 C CA . THR A 1 85 ? -21.194 3.756 5.517 1.00 96.38 85 THR A CA 1
ATOM 677 C C . THR A 1 85 ? -20.358 4.545 6.524 1.00 96.38 85 THR A C 1
ATOM 679 O O . THR A 1 85 ? -20.017 5.692 6.250 1.00 96.38 85 THR A O 1
ATOM 682 N N . LEU A 1 86 ? -19.948 3.908 7.628 1.00 96.69 86 LEU A N 1
ATOM 683 C CA . LEU A 1 86 ? -19.015 4.475 8.606 1.00 96.69 86 LEU A CA 1
ATOM 684 C C . LEU A 1 86 ? -17.685 4.882 7.952 1.00 96.69 86 LEU A C 1
ATOM 686 O O . LEU A 1 86 ? -17.251 6.020 8.106 1.00 96.69 86 LEU A O 1
ATOM 690 N N . ARG A 1 87 ? -17.060 3.984 7.179 1.00 96.31 87 ARG A N 1
ATOM 691 C CA . ARG A 1 87 ? -15.787 4.258 6.491 1.00 96.31 87 ARG A CA 1
ATOM 692 C C . ARG A 1 87 ? -15.903 5.450 5.536 1.00 96.31 87 ARG A C 1
ATOM 694 O O . ARG A 1 87 ? -15.028 6.304 5.516 1.00 96.31 87 ARG A O 1
ATOM 701 N N . ARG A 1 88 ? -16.992 5.539 4.765 1.00 95.75 88 ARG A N 1
ATOM 702 C CA . ARG A 1 88 ? -17.251 6.676 3.861 1.00 95.75 88 ARG A CA 1
ATOM 703 C C . ARG A 1 88 ? -17.516 7.987 4.590 1.00 95.75 88 ARG A C 1
ATOM 705 O O . ARG A 1 88 ? -17.204 9.035 4.042 1.00 95.75 88 ARG A O 1
ATOM 712 N N . ALA A 1 89 ? -18.103 7.948 5.786 1.00 95.12 89 ALA A N 1
ATOM 713 C CA . ALA A 1 89 ? -18.367 9.157 6.565 1.00 95.12 89 ALA A CA 1
ATOM 714 C C . ALA A 1 89 ? -17.071 9.862 7.002 1.00 95.12 89 ALA A C 1
ATOM 716 O O . ALA A 1 89 ? -17.061 11.081 7.159 1.00 95.12 89 ALA A O 1
ATOM 717 N N . VAL A 1 90 ? -15.985 9.100 7.161 1.00 95.81 90 VAL A N 1
ATOM 718 C CA . VAL A 1 90 ? -14.675 9.618 7.584 1.00 95.81 90 VAL A CA 1
ATOM 719 C C . VAL A 1 90 ? -13.680 9.771 6.428 1.00 95.81 90 VAL A C 1
ATOM 721 O O . VAL A 1 90 ? -12.624 10.372 6.588 1.00 95.81 90 VAL A O 1
ATOM 724 N N . GLU A 1 91 ? -14.013 9.252 5.246 1.00 94.50 91 GLU A N 1
ATOM 725 C CA . GLU A 1 91 ? -13.164 9.325 4.056 1.00 94.50 91 GLU A CA 1
ATOM 726 C C . GLU A 1 91 ? -12.843 10.782 3.701 1.00 94.50 91 GLU A C 1
ATOM 728 O O . GLU A 1 91 ? -13.737 11.624 3.585 1.00 94.50 91 GLU A O 1
ATOM 733 N N . ALA A 1 92 ? -11.554 11.082 3.530 1.00 91.94 92 ALA A N 1
ATOM 734 C CA . ALA A 1 92 ? -11.037 12.424 3.240 1.00 91.94 92 ALA A CA 1
ATOM 735 C C . ALA A 1 92 ? -11.319 13.515 4.302 1.00 91.94 92 ALA A C 1
ATOM 737 O O . ALA A 1 92 ? -10.966 14.677 4.076 1.00 91.94 92 ALA A O 1
ATOM 738 N N . THR A 1 93 ? -11.903 13.181 5.459 1.00 95.69 93 THR A N 1
ATOM 739 C CA . THR A 1 93 ? -12.015 14.094 6.617 1.00 95.69 93 THR A CA 1
ATOM 740 C C . THR A 1 93 ? -10.919 13.851 7.656 1.00 95.69 93 THR A C 1
ATOM 742 O O . THR A 1 93 ? -10.616 14.740 8.454 1.00 95.69 93 THR A O 1
ATOM 745 N N . VAL A 1 94 ? -10.274 12.683 7.599 1.00 97.31 94 VAL A N 1
ATOM 746 C CA . VAL A 1 94 ? -9.157 12.270 8.458 1.00 97.31 94 VAL A CA 1
ATOM 747 C C . VAL A 1 94 ? -7.891 11.992 7.637 1.00 97.31 94 VAL A C 1
ATOM 749 O O . VAL A 1 94 ? -7.901 12.023 6.405 1.00 97.31 94 VAL A O 1
ATOM 752 N N . ALA A 1 95 ? -6.761 11.755 8.303 1.00 96.88 95 ALA A N 1
ATOM 753 C CA . ALA A 1 95 ? -5.537 11.329 7.634 1.00 96.88 95 ALA A CA 1
ATOM 754 C C . ALA A 1 95 ? -5.672 9.898 7.071 1.00 96.88 95 ALA A C 1
ATOM 756 O O . ALA A 1 95 ? -6.345 9.068 7.689 1.00 96.88 95 ALA A O 1
ATOM 757 N N . PRO A 1 96 ? -4.948 9.552 5.987 1.00 94.88 96 PRO A N 1
ATOM 758 C CA . PRO A 1 96 ? -4.906 8.182 5.469 1.00 94.88 96 PRO A CA 1
ATOM 759 C C . PRO A 1 96 ? -4.538 7.145 6.538 1.00 94.88 96 PRO A C 1
ATOM 761 O O . PRO A 1 96 ? -5.092 6.053 6.571 1.00 94.88 96 PRO A O 1
ATOM 764 N N . GLU A 1 97 ? -3.644 7.490 7.469 1.00 94.31 97 GLU A N 1
ATOM 765 C CA . GLU A 1 97 ? -3.294 6.617 8.590 1.00 94.31 97 GLU A CA 1
ATOM 766 C C . GLU A 1 97 ? -4.481 6.302 9.510 1.00 94.31 97 GLU A C 1
ATOM 768 O O . GLU A 1 97 ? -4.552 5.189 10.026 1.00 94.31 97 GLU A O 1
ATOM 773 N N . THR A 1 98 ? -5.406 7.241 9.717 1.00 97.44 98 THR A N 1
ATOM 774 C CA . THR A 1 98 ? -6.619 7.011 10.515 1.00 97.44 98 THR A CA 1
ATOM 775 C C . THR A 1 98 ? -7.578 6.076 9.780 1.00 97.44 98 THR A C 1
ATOM 777 O O . THR A 1 98 ? -8.127 5.162 10.398 1.00 97.44 98 THR A O 1
ATOM 780 N N . GLU A 1 99 ? -7.729 6.239 8.460 1.00 96.94 99 GLU A N 1
ATOM 781 C CA . GLU A 1 99 ? -8.521 5.317 7.634 1.00 96.94 99 GLU A CA 1
ATOM 782 C C . GLU A 1 99 ? -7.953 3.892 7.684 1.00 96.94 99 GLU A C 1
ATOM 784 O O . GLU A 1 99 ? -8.701 2.930 7.857 1.00 96.94 99 GLU A O 1
ATOM 789 N N . GLU A 1 100 ? -6.627 3.740 7.607 1.00 94.69 100 GLU A N 1
ATOM 790 C CA . GLU A 1 100 ? -5.980 2.428 7.684 1.00 94.69 100 GLU A CA 1
ATOM 791 C C . GLU A 1 100 ? -6.096 1.776 9.068 1.00 94.69 100 GLU A C 1
ATOM 793 O O . GLU A 1 100 ? -6.238 0.553 9.153 1.00 94.69 100 GLU A O 1
ATOM 798 N N . ILE A 1 101 ? -6.097 2.565 10.150 1.00 95.75 101 ILE A N 1
ATOM 799 C CA . ILE A 1 101 ? -6.396 2.051 11.494 1.00 95.75 101 ILE A CA 1
ATOM 800 C C . ILE A 1 101 ? -7.840 1.553 11.547 1.00 95.75 101 ILE A C 1
ATOM 802 O O . ILE A 1 101 ? -8.061 0.424 11.971 1.00 95.75 101 ILE A O 1
ATOM 806 N N . LEU A 1 102 ? -8.818 2.333 11.070 1.00 97.62 102 LEU A N 1
ATOM 807 C CA . LEU A 1 102 ? -10.212 1.882 11.014 1.00 97.62 102 LEU A CA 1
ATOM 808 C C . LEU A 1 102 ? -10.347 0.587 10.200 1.00 97.62 102 LEU A C 1
ATOM 810 O O . LEU A 1 102 ? -10.983 -0.355 10.662 1.00 97.62 102 LEU A O 1
ATOM 814 N N . ASN A 1 103 ? -9.715 0.506 9.027 1.00 96.31 103 ASN A N 1
ATOM 815 C CA . ASN A 1 103 ? -9.723 -0.698 8.195 1.00 96.31 103 ASN A CA 1
ATOM 816 C C . ASN A 1 103 ? -9.173 -1.921 8.948 1.00 96.31 103 ASN A C 1
ATOM 818 O O . ASN A 1 103 ? -9.762 -2.998 8.865 1.00 96.31 103 ASN A O 1
ATOM 822 N N . ALA A 1 104 ? -8.084 -1.760 9.707 1.00 94.44 104 ALA A N 1
ATOM 823 C CA . ALA A 1 104 ? -7.543 -2.823 10.552 1.00 94.44 104 ALA A CA 1
ATOM 824 C C . ALA A 1 104 ? -8.540 -3.257 11.639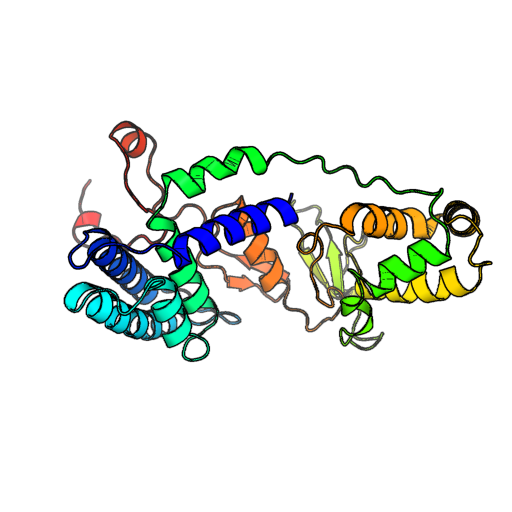 1.00 94.44 104 ALA A C 1
ATOM 826 O O . ALA A 1 104 ? -8.820 -4.445 11.763 1.00 94.44 104 ALA A O 1
ATOM 827 N N . LEU A 1 105 ? -9.150 -2.309 12.358 1.00 96.25 105 LEU A N 1
ATOM 828 C CA . LEU A 1 105 ? -10.126 -2.610 13.417 1.00 96.25 105 LEU A CA 1
ATOM 829 C C . LEU A 1 105 ? -11.413 -3.255 12.876 1.00 96.25 105 LEU A C 1
ATOM 831 O O . LEU A 1 105 ? -12.039 -4.049 13.571 1.00 96.25 105 LEU A O 1
ATOM 835 N N . LEU A 1 106 ? -11.816 -2.949 11.640 1.00 96.38 106 LEU A N 1
ATOM 836 C CA . LEU A 1 106 ? -12.943 -3.628 10.994 1.00 96.38 106 LEU A CA 1
ATOM 837 C C . LEU A 1 106 ? -12.626 -5.098 10.692 1.00 96.38 106 LEU A C 1
ATOM 839 O O . LEU A 1 106 ? -13.508 -5.943 10.834 1.00 96.38 106 LEU A O 1
ATOM 843 N N . MET A 1 107 ? -11.390 -5.423 10.297 1.00 94.31 107 MET A N 1
ATOM 844 C CA . MET A 1 107 ? -10.978 -6.816 10.072 1.00 94.31 107 MET A CA 1
ATOM 845 C C . MET A 1 107 ? -10.977 -7.638 11.371 1.00 94.31 107 MET A C 1
ATOM 847 O O . MET A 1 107 ? -11.290 -8.824 11.335 1.00 94.31 107 MET A O 1
ATOM 851 N N . GLU A 1 108 ? -10.756 -7.009 12.528 1.00 93.75 108 GLU A N 1
ATOM 852 C CA . GLU A 1 108 ? -10.865 -7.657 13.850 1.00 93.75 108 GLU A CA 1
ATOM 853 C C . GLU A 1 108 ? -12.296 -8.115 14.204 1.00 93.75 108 GLU A C 1
ATOM 855 O O . GLU A 1 108 ? -12.504 -8.775 15.224 1.00 93.75 108 GLU A O 1
ATOM 860 N N . LEU A 1 109 ? -13.304 -7.780 13.389 1.00 94.38 109 LEU A N 1
ATOM 861 C CA . LEU A 1 109 ? -14.674 -8.284 13.540 1.00 94.38 109 LEU A CA 1
ATOM 862 C C . LEU A 1 109 ? -14.896 -9.656 12.876 1.00 94.38 109 LEU A C 1
ATOM 864 O O . LEU A 1 109 ? -15.952 -10.251 13.079 1.00 94.38 109 LEU A O 1
ATOM 868 N N . LEU A 1 110 ? -13.927 -10.162 12.105 1.00 93.19 110 LEU A N 1
ATOM 869 C CA . LEU A 1 110 ? -13.981 -11.459 11.411 1.00 93.19 110 LEU A CA 1
ATOM 870 C C . LEU A 1 110 ? -12.627 -12.204 11.470 1.00 93.19 110 LEU A C 1
ATOM 872 O O . LEU A 1 110 ? -12.081 -12.553 10.420 1.00 93.19 110 LEU A O 1
ATOM 876 N N . PRO A 1 111 ? -12.073 -12.455 12.672 1.00 89.75 111 PRO A N 1
ATOM 877 C CA . PRO A 1 111 ? -10.741 -13.046 12.821 1.00 89.75 111 PRO A CA 1
ATOM 878 C C . PRO A 1 111 ? -10.616 -14.401 12.108 1.00 89.75 111 PRO A C 1
ATOM 880 O O . PRO A 1 111 ? -9.693 -14.583 11.324 1.00 89.75 111 PRO A O 1
ATOM 883 N N . ASP A 1 112 ? -11.601 -15.294 12.249 1.00 90.81 112 ASP A N 1
ATOM 884 C CA . ASP A 1 112 ? -11.569 -16.622 11.616 1.00 90.81 112 ASP A CA 1
ATOM 885 C C . ASP A 1 112 ? -11.537 -16.555 10.076 1.00 90.81 112 ASP A C 1
ATOM 887 O O . ASP A 1 112 ? -10.872 -17.354 9.414 1.00 90.81 112 ASP A O 1
ATOM 891 N N . GLU A 1 113 ? -12.251 -15.594 9.478 1.00 90.12 113 GLU A N 1
ATOM 892 C CA . GLU A 1 113 ? -12.245 -15.402 8.023 1.00 90.12 113 GLU A CA 1
ATOM 893 C C . GLU A 1 113 ? -10.950 -14.760 7.527 1.00 90.12 113 GLU A C 1
ATOM 895 O O . GLU A 1 113 ? -10.570 -14.987 6.379 1.00 90.12 113 GLU A O 1
ATOM 900 N N . ALA A 1 114 ? -10.297 -13.928 8.341 1.00 87.69 114 ALA A N 1
ATOM 901 C CA . ALA A 1 114 ? -8.981 -13.386 8.022 1.00 87.69 114 ALA A CA 1
ATOM 902 C C . ALA A 1 114 ? -7.909 -14.484 8.126 1.00 87.69 114 ALA A C 1
ATOM 904 O O . ALA A 1 114 ? -7.096 -14.641 7.212 1.00 87.69 114 ALA A O 1
ATOM 905 N N . ASP A 1 115 ? -7.971 -15.302 9.177 1.00 88.00 115 ASP A N 1
ATOM 906 C CA . ASP A 1 115 ? -7.060 -16.422 9.419 1.00 88.00 115 ASP A CA 1
ATOM 907 C C . ASP A 1 115 ? -7.186 -17.519 8.352 1.00 88.00 115 ASP A C 1
ATOM 909 O O . ASP A 1 115 ? -6.189 -18.100 7.914 1.00 88.00 115 ASP A O 1
ATOM 913 N N . GLY A 1 116 ? -8.395 -17.747 7.833 1.00 89.56 116 GLY A N 1
ATOM 914 C CA . GLY A 1 116 ? -8.637 -18.682 6.730 1.00 89.56 116 GLY A CA 1
ATOM 915 C C . GLY A 1 116 ? -7.929 -18.325 5.413 1.00 89.56 116 GLY A C 1
ATOM 916 O O . GLY A 1 116 ? -7.841 -19.161 4.514 1.00 89.56 116 GLY A O 1
ATOM 917 N N . GLU A 1 117 ? -7.398 -17.108 5.270 1.00 87.88 117 GLU A N 1
ATOM 918 C CA . GLU A 1 117 ? -6.708 -16.666 4.054 1.00 87.88 117 GLU A CA 1
ATOM 919 C C . GLU A 1 117 ? -5.204 -16.971 4.044 1.00 87.88 117 GLU A C 1
ATOM 921 O O . GLU A 1 117 ? -4.560 -16.839 2.995 1.00 87.88 117 GLU A O 1
ATOM 926 N N . PHE A 1 118 ? -4.624 -17.393 5.173 1.00 85.06 118 PHE A N 1
ATOM 927 C CA . PHE A 1 118 ? -3.175 -17.582 5.307 1.00 85.06 118 PHE A CA 1
ATOM 928 C C . PHE A 1 118 ? -2.609 -18.615 4.328 1.00 85.06 118 PHE A C 1
ATOM 930 O O . PHE A 1 118 ? -1.526 -18.405 3.777 1.00 85.06 118 PHE A O 1
ATOM 937 N N . ASP A 1 119 ? -3.357 -19.675 4.016 1.00 87.62 119 ASP A N 1
ATOM 938 C CA . ASP A 1 119 ? -2.932 -20.701 3.054 1.00 87.62 119 ASP A CA 1
ATOM 939 C C . ASP A 1 119 ? -2.695 -20.129 1.647 1.00 87.62 119 ASP A C 1
ATOM 941 O O . ASP A 1 119 ? -1.876 -20.642 0.879 1.00 87.62 119 ASP A O 1
ATOM 945 N N . ARG A 1 120 ? -3.356 -19.016 1.298 1.00 90.44 120 ARG A N 1
ATOM 946 C CA . ARG A 1 120 ? -3.157 -18.348 0.005 1.00 90.44 120 ARG A CA 1
ATOM 947 C C . ARG A 1 120 ? -1.826 -17.609 -0.069 1.00 90.44 120 ARG A C 1
ATOM 949 O O . ARG A 1 120 ? -1.458 -17.218 -1.173 1.00 90.44 120 ARG A O 1
ATOM 956 N N . LEU A 1 121 ? -1.116 -17.388 1.042 1.00 89.25 121 LEU A N 1
ATOM 957 C CA . LEU A 1 121 ? 0.150 -16.642 1.073 1.00 89.25 121 LEU A CA 1
ATOM 958 C C . LEU A 1 121 ? 1.326 -17.424 0.472 1.00 89.25 121 LEU A C 1
ATOM 960 O O . LEU A 1 121 ? 2.330 -16.814 0.095 1.00 89.25 121 LEU A O 1
ATOM 964 N N . VAL A 1 122 ? 1.200 -18.746 0.321 1.00 90.50 122 VAL A N 1
ATOM 965 C CA . VAL A 1 122 ? 2.204 -19.571 -0.360 1.00 90.50 122 VAL A CA 1
ATOM 966 C C . VAL A 1 122 ? 2.149 -19.296 -1.862 1.00 90.50 122 VAL A C 1
ATOM 968 O O . VAL A 1 122 ? 1.146 -19.549 -2.528 1.00 90.50 122 VAL A O 1
ATOM 971 N N . VAL A 1 123 ? 3.244 -18.772 -2.415 1.00 90.94 123 VAL A N 1
ATOM 972 C CA . VAL A 1 123 ? 3.336 -18.413 -3.834 1.00 90.94 123 VAL A CA 1
ATOM 973 C C . VAL A 1 123 ? 4.629 -18.904 -4.467 1.00 90.94 123 VAL A C 1
ATOM 975 O O . VAL A 1 123 ? 5.661 -19.008 -3.811 1.00 90.94 123 VAL A O 1
ATOM 978 N N . ASP A 1 124 ? 4.572 -19.157 -5.772 1.00 90.69 124 ASP A N 1
ATOM 979 C CA . ASP A 1 124 ? 5.758 -19.340 -6.603 1.00 90.69 124 ASP A CA 1
ATOM 980 C C . ASP A 1 124 ? 6.354 -17.972 -6.956 1.00 90.69 124 ASP A C 1
ATOM 982 O O . ASP A 1 124 ? 5.671 -17.111 -7.514 1.00 90.69 124 ASP A O 1
ATOM 986 N N . GLU A 1 125 ? 7.623 -17.761 -6.614 1.00 90.31 125 GLU A N 1
ATOM 987 C CA . GLU A 1 125 ? 8.323 -16.490 -6.834 1.00 90.31 125 GLU A CA 1
ATOM 988 C C . GLU A 1 125 ? 9.176 -16.474 -8.108 1.00 90.31 125 GLU A C 1
ATOM 990 O O . GLU A 1 125 ? 9.895 -15.507 -8.372 1.00 90.31 125 GLU A O 1
ATOM 995 N N . ARG A 1 126 ? 9.107 -17.528 -8.929 1.00 93.00 126 ARG A N 1
ATOM 996 C CA . ARG A 1 126 ? 9.835 -17.582 -10.200 1.00 93.00 126 ARG A CA 1
ATOM 997 C C . ARG A 1 126 ? 9.267 -16.569 -11.193 1.00 93.00 126 ARG A C 1
ATOM 999 O O . ARG A 1 126 ? 8.091 -16.602 -11.546 1.00 93.00 126 ARG A O 1
ATOM 1006 N N . LEU A 1 127 ? 10.141 -15.716 -11.720 1.00 93.38 127 LEU A N 1
ATOM 1007 C CA . LEU A 1 127 ? 9.827 -14.823 -12.833 1.00 93.38 127 LEU A CA 1
ATOM 1008 C C . LEU A 1 127 ? 10.146 -15.541 -14.146 1.00 93.38 127 LEU A C 1
ATOM 1010 O O . LEU A 1 127 ? 11.305 -15.645 -14.537 1.00 93.38 127 LEU A O 1
ATOM 1014 N N . ILE A 1 128 ? 9.119 -16.080 -14.802 1.00 93.44 128 ILE A N 1
ATOM 1015 C CA . ILE A 1 128 ? 9.264 -16.816 -16.062 1.00 93.44 128 ILE A CA 1
ATOM 1016 C C . ILE A 1 128 ? 8.731 -15.946 -17.201 1.00 93.44 128 ILE A C 1
ATOM 1018 O O . ILE A 1 128 ? 7.539 -15.644 -17.255 1.00 93.44 128 ILE A O 1
ATOM 1022 N N . GLY A 1 129 ? 9.619 -15.542 -18.112 1.00 94.69 129 GLY A N 1
ATOM 1023 C CA . GLY A 1 129 ? 9.228 -14.852 -19.340 1.00 94.69 129 GLY A CA 1
ATOM 1024 C C . GLY A 1 129 ? 8.778 -15.803 -20.444 1.00 94.69 129 GLY A C 1
ATOM 1025 O O . GLY A 1 129 ? 9.065 -16.999 -20.433 1.00 94.69 129 GLY A O 1
ATOM 1026 N N . ASP A 1 130 ? 8.106 -15.232 -21.437 1.00 97.50 130 ASP A N 1
ATOM 1027 C CA . ASP A 1 130 ? 7.695 -15.903 -22.664 1.00 97.50 130 ASP A CA 1
ATOM 1028 C C . ASP A 1 130 ? 8.430 -15.270 -23.859 1.00 97.50 130 ASP A C 1
ATOM 1030 O O . ASP A 1 130 ? 7.988 -14.240 -24.389 1.00 97.50 130 ASP A O 1
ATOM 1034 N N . PRO A 1 131 ? 9.554 -15.858 -24.317 1.00 96.75 131 PRO A N 1
ATOM 1035 C CA . PRO A 1 131 ? 10.260 -15.363 -25.495 1.00 96.75 131 PRO A CA 1
ATOM 1036 C C . PRO A 1 131 ? 9.456 -15.570 -26.789 1.00 96.75 131 PRO A C 1
ATOM 1038 O O . PRO A 1 131 ? 9.784 -14.954 -27.806 1.00 96.75 131 PRO A O 1
ATOM 1041 N N . GLY A 1 132 ? 8.425 -16.423 -26.771 1.00 98.31 132 GLY A N 1
ATOM 1042 C CA . GLY A 1 132 ? 7.507 -16.679 -27.877 1.00 98.31 132 GLY A CA 1
ATOM 1043 C C . GLY A 1 132 ? 6.418 -15.615 -28.038 1.00 98.31 132 GLY A C 1
ATOM 1044 O O . GLY A 1 132 ? 5.822 -15.528 -29.117 1.00 98.31 132 GLY A O 1
ATOM 1045 N N . MET A 1 133 ? 6.197 -14.762 -27.036 1.00 98.38 133 MET A N 1
ATOM 1046 C CA . MET A 1 133 ? 5.316 -13.598 -27.147 1.00 98.38 133 MET A CA 1
ATOM 1047 C C . MET A 1 133 ? 5.752 -12.721 -28.327 1.00 98.38 133 MET A C 1
ATOM 1049 O O . MET A 1 133 ? 6.945 -12.500 -28.555 1.00 98.38 133 MET A O 1
ATOM 1053 N N . THR A 1 134 ? 4.803 -12.225 -29.115 1.00 98.75 134 THR A N 1
ATOM 1054 C CA . THR A 1 134 ? 5.115 -11.289 -30.202 1.00 98.75 134 THR A CA 1
ATOM 1055 C C . THR A 1 134 ? 5.405 -9.891 -29.664 1.00 98.75 134 THR A C 1
ATOM 1057 O O . THR A 1 134 ? 4.874 -9.473 -28.636 1.00 98.75 134 THR A O 1
ATOM 1060 N N . VAL A 1 135 ? 6.197 -9.119 -30.405 1.00 98.62 135 VAL A N 1
ATOM 1061 C CA . VAL A 1 135 ? 6.465 -7.698 -30.124 1.00 98.62 135 VAL A CA 1
ATOM 1062 C C . VAL A 1 135 ? 5.162 -6.898 -29.997 1.00 98.62 135 VAL A C 1
ATOM 1064 O O . VAL A 1 135 ? 5.031 -6.044 -29.119 1.00 98.62 135 VAL A O 1
ATOM 1067 N N . ARG A 1 136 ? 4.158 -7.206 -30.828 1.00 98.69 136 ARG A N 1
ATOM 1068 C CA . ARG A 1 136 ? 2.823 -6.597 -30.749 1.00 98.69 136 ARG A CA 1
ATOM 1069 C C . ARG A 1 136 ? 2.109 -6.898 -29.432 1.00 98.69 136 ARG A C 1
ATOM 1071 O O . ARG A 1 136 ? 1.557 -5.976 -28.835 1.00 98.69 136 ARG A O 1
ATOM 1078 N N . GLU A 1 137 ? 2.089 -8.161 -29.007 1.00 98.62 137 GLU A N 1
ATOM 1079 C CA . GLU A 1 137 ? 1.459 -8.579 -27.744 1.00 98.62 137 GLU A CA 1
ATOM 1080 C C . GLU A 1 137 ? 2.168 -7.947 -26.549 1.00 98.62 137 GLU A C 1
ATOM 1082 O O . GLU A 1 137 ? 1.511 -7.379 -25.680 1.00 98.62 137 GLU A O 1
ATOM 1087 N N . PHE A 1 138 ? 3.502 -7.943 -26.558 1.00 98.56 138 PHE A N 1
ATOM 1088 C CA . PHE A 1 138 ? 4.295 -7.292 -25.522 1.00 98.56 138 PHE A CA 1
ATOM 1089 C C . PHE A 1 138 ? 3.991 -5.790 -25.444 1.00 98.56 138 PHE A C 1
ATOM 1091 O O . PHE A 1 138 ? 3.719 -5.259 -24.370 1.00 98.56 138 PHE A O 1
ATOM 1098 N N . GLY A 1 139 ? 3.934 -5.098 -26.586 1.00 98.31 139 GLY A N 1
ATOM 1099 C CA . GLY A 1 139 ? 3.547 -3.688 -26.627 1.00 98.31 139 GLY A CA 1
ATOM 1100 C C . GLY A 1 139 ? 2.118 -3.429 -26.128 1.00 98.31 139 GLY A C 1
ATOM 1101 O O . GLY A 1 139 ? 1.871 -2.402 -25.500 1.00 98.31 139 GLY A O 1
ATOM 1102 N N . ALA A 1 140 ? 1.171 -4.337 -26.385 1.00 98.19 140 ALA A N 1
ATOM 1103 C CA . ALA A 1 140 ? -0.187 -4.238 -25.846 1.00 98.19 140 ALA A CA 1
ATOM 1104 C C . ALA A 1 140 ? -0.212 -4.442 -24.322 1.00 98.19 140 ALA A C 1
ATOM 1106 O O . ALA A 1 140 ? -0.884 -3.686 -23.626 1.00 98.19 140 ALA A O 1
ATOM 1107 N N . MET A 1 141 ? 0.575 -5.388 -23.802 1.00 97.81 141 MET A N 1
ATOM 1108 C CA . MET A 1 141 ? 0.759 -5.602 -22.364 1.00 97.81 141 MET A CA 1
ATOM 1109 C C . MET A 1 141 ? 1.319 -4.349 -21.675 1.00 97.81 141 MET A C 1
ATOM 1111 O O . MET A 1 141 ? 0.807 -3.948 -20.633 1.00 97.81 141 MET A O 1
ATOM 1115 N N . LEU A 1 142 ? 2.308 -3.673 -22.270 1.00 98.06 142 LEU A N 1
ATOM 1116 C CA . LEU A 1 142 ? 2.837 -2.422 -21.707 1.00 98.06 142 LEU A CA 1
ATOM 1117 C C . LEU A 1 142 ? 1.786 -1.298 -21.637 1.00 98.06 142 LEU A C 1
ATOM 1119 O O . LEU A 1 142 ? 1.807 -0.491 -20.715 1.00 98.06 142 LEU A O 1
ATOM 1123 N N . ARG A 1 143 ? 0.826 -1.271 -22.567 1.00 97.25 143 ARG A N 1
ATOM 1124 C CA . ARG A 1 143 ? -0.267 -0.280 -22.586 1.00 97.25 143 ARG A CA 1
ATOM 1125 C C . ARG A 1 143 ? -1.503 -0.676 -21.776 1.00 97.25 143 ARG A C 1
ATOM 1127 O O . ARG A 1 143 ? -2.406 0.140 -21.649 1.00 97.25 143 ARG A O 1
ATOM 1134 N N . GLY A 1 144 ? -1.578 -1.910 -21.283 1.00 96.19 144 GLY A N 1
ATOM 1135 C CA . GLY A 1 144 ? -2.683 -2.389 -20.452 1.00 96.19 144 GLY A CA 1
ATOM 1136 C C . GLY A 1 144 ? -2.330 -2.277 -18.967 1.00 96.19 144 GLY A C 1
ATOM 1137 O O . GLY A 1 144 ? -2.399 -1.181 -18.411 1.00 96.19 144 GLY A O 1
ATOM 1138 N N . PRO A 1 145 ? -1.908 -3.375 -18.313 1.00 95.31 145 PRO A N 1
ATOM 1139 C CA . PRO A 1 145 ? -1.565 -3.384 -16.886 1.00 95.31 145 PRO A CA 1
ATOM 1140 C C . PRO A 1 145 ? -0.460 -2.390 -16.488 1.00 95.31 145 PRO A C 1
ATOM 1142 O O . PRO A 1 145 ? -0.403 -1.976 -15.330 1.00 95.31 145 PRO A O 1
ATOM 1145 N N . TYR A 1 146 ? 0.391 -1.975 -17.433 1.00 97.62 146 TYR A N 1
ATOM 1146 C CA . TYR A 1 146 ? 1.486 -1.030 -17.195 1.00 97.62 146 TYR A CA 1
ATOM 1147 C C . TYR A 1 146 ? 1.230 0.386 -17.724 1.00 97.62 146 TYR A C 1
ATOM 1149 O O . TYR A 1 146 ? 2.149 1.201 -17.712 1.00 97.62 146 TYR A O 1
ATOM 1157 N N . ALA A 1 147 ? -0.001 0.728 -18.127 1.00 96.56 147 ALA A N 1
ATOM 1158 C CA . ALA A 1 147 ? -0.328 2.076 -18.611 1.00 96.56 147 ALA A CA 1
ATOM 1159 C C . ALA A 1 147 ? 0.110 3.176 -17.627 1.00 96.56 147 ALA A C 1
ATOM 1161 O O . ALA A 1 147 ? 0.720 4.166 -18.020 1.00 96.56 147 ALA A O 1
ATOM 1162 N N . TRP A 1 148 ? -0.076 2.929 -16.326 1.00 96.44 148 TRP A N 1
ATOM 1163 C CA . TRP A 1 148 ? 0.324 3.845 -15.257 1.00 96.44 148 TRP A CA 1
ATOM 1164 C C . TRP A 1 148 ? 1.809 4.241 -15.311 1.00 96.44 148 TRP A C 1
ATOM 1166 O O . TRP A 1 148 ? 2.154 5.350 -14.924 1.00 96.44 148 TRP A O 1
ATOM 1176 N N . ALA A 1 149 ? 2.699 3.367 -15.793 1.00 97.12 149 ALA A N 1
ATOM 1177 C CA . ALA A 1 149 ? 4.133 3.643 -15.888 1.00 97.12 149 ALA A CA 1
ATOM 1178 C C . ALA A 1 149 ? 4.464 4.624 -17.028 1.00 97.12 149 ALA A C 1
ATOM 1180 O O . ALA A 1 149 ? 5.480 5.328 -16.991 1.00 97.12 149 ALA A O 1
ATOM 1181 N N . HIS A 1 150 ? 3.599 4.707 -18.040 1.00 96.62 150 HIS A N 1
ATOM 1182 C CA . HIS A 1 150 ? 3.669 5.761 -19.045 1.00 96.62 150 HIS A CA 1
ATOM 1183 C C . HIS A 1 150 ? 3.204 7.098 -18.471 1.00 96.62 150 HIS A C 1
ATOM 1185 O O . HIS A 1 150 ? 3.889 8.096 -18.686 1.00 96.62 150 HIS A O 1
ATOM 1191 N N . ASP A 1 151 ? 2.132 7.093 -17.682 1.00 96.12 151 ASP A N 1
ATOM 1192 C CA . ASP A 1 151 ? 1.486 8.311 -17.180 1.00 96.12 151 ASP A CA 1
ATOM 1193 C C . ASP A 1 151 ? 2.155 8.901 -15.929 1.00 96.12 151 ASP A C 1
ATOM 1195 O O . ASP A 1 151 ? 1.996 10.086 -15.641 1.00 96.12 151 ASP A O 1
ATOM 1199 N N . LEU A 1 152 ? 2.926 8.098 -15.186 1.00 96.69 152 LEU A N 1
ATOM 1200 C CA . LEU A 1 152 ? 3.581 8.529 -13.954 1.00 96.69 152 LEU A CA 1
ATOM 1201 C C . LEU A 1 152 ? 4.597 9.659 -14.226 1.00 96.69 152 LEU A C 1
ATOM 1203 O O . LEU A 1 152 ? 5.555 9.446 -14.976 1.00 96.69 152 LEU A O 1
ATOM 1207 N N . PRO A 1 153 ? 4.467 10.842 -13.605 1.00 95.44 153 PRO A N 1
ATOM 1208 C CA . PRO A 1 153 ? 5.500 11.869 -13.680 1.00 95.44 153 PRO A CA 1
ATOM 1209 C C . PRO A 1 153 ? 6.819 11.328 -13.124 1.00 95.44 153 PRO A C 1
ATOM 1211 O O . PRO A 1 153 ? 6.848 10.790 -12.020 1.00 95.44 153 PRO A O 1
ATOM 1214 N N . LEU A 1 154 ? 7.896 11.448 -13.900 1.00 96.19 154 LEU A N 1
ATOM 1215 C CA . LEU A 1 154 ? 9.238 11.074 -13.457 1.00 96.19 154 LEU A CA 1
ATOM 1216 C C . LEU A 1 154 ? 10.049 12.341 -13.240 1.00 96.19 154 LEU A C 1
ATOM 1218 O O . LEU A 1 154 ? 9.897 13.302 -14.002 1.00 96.19 154 LEU A O 1
ATOM 1222 N N . ALA A 1 155 ? 10.919 12.320 -12.235 1.00 95.88 155 ALA A N 1
ATOM 1223 C CA . ALA A 1 155 ? 11.874 13.398 -12.041 1.00 95.88 155 ALA A CA 1
ATOM 1224 C C . ALA A 1 155 ? 12.824 13.509 -13.250 1.00 95.88 155 ALA A C 1
ATOM 1226 O O . ALA A 1 155 ? 12.934 12.592 -14.074 1.00 95.88 155 ALA A O 1
ATOM 1227 N N . ASP A 1 156 ? 13.505 14.646 -13.380 1.00 94.44 156 ASP A N 1
ATOM 1228 C CA . ASP A 1 156 ? 14.519 14.805 -14.419 1.00 94.44 156 ASP A CA 1
ATOM 1229 C C . ASP A 1 156 ? 15.701 13.836 -14.214 1.00 94.44 156 ASP A C 1
ATOM 1231 O O . ASP A 1 156 ? 15.874 13.217 -13.162 1.00 94.44 156 ASP A O 1
ATOM 1235 N N . GLU A 1 157 ? 16.525 13.671 -15.248 1.00 90.25 157 GLU A N 1
ATOM 1236 C CA . GLU A 1 157 ? 17.640 12.718 -15.217 1.00 90.25 157 GLU A CA 1
ATOM 1237 C C . GLU A 1 157 ? 18.645 13.016 -14.092 1.00 90.25 157 GLU A C 1
ATOM 1239 O O . GLU A 1 157 ? 19.195 12.090 -13.498 1.00 90.25 157 GLU A O 1
ATOM 1244 N N . ALA A 1 158 ? 18.840 14.294 -13.752 1.00 91.56 158 ALA A N 1
ATOM 1245 C CA . ALA A 1 158 ? 19.737 14.710 -12.677 1.00 91.56 158 ALA A CA 1
ATOM 1246 C C . ALA A 1 158 ? 19.210 14.302 -11.291 1.00 91.56 158 ALA A C 1
ATOM 1248 O O . ALA A 1 158 ? 19.993 13.943 -10.410 1.00 91.56 158 ALA A O 1
ATOM 1249 N N . ARG A 1 159 ? 17.889 14.329 -11.101 1.00 94.00 159 ARG A N 1
ATOM 1250 C CA . ARG A 1 159 ? 17.213 13.961 -9.854 1.00 94.00 159 ARG A CA 1
ATOM 1251 C C . ARG A 1 159 ? 16.866 12.479 -9.767 1.00 94.00 159 ARG A C 1
ATOM 1253 O O . ARG A 1 159 ? 16.636 11.989 -8.667 1.00 94.00 159 ARG A O 1
ATOM 1260 N N . ARG A 1 160 ? 16.884 11.731 -10.872 1.00 95.31 160 ARG A N 1
ATOM 1261 C CA . ARG A 1 160 ? 16.745 10.262 -10.887 1.00 95.31 160 ARG A CA 1
ATOM 1262 C C . ARG A 1 160 ? 18.065 9.557 -10.560 1.00 95.31 160 ARG A C 1
ATOM 1264 O O . ARG A 1 160 ? 18.589 8.753 -11.335 1.00 95.31 160 ARG A O 1
ATOM 1271 N N . ALA A 1 161 ? 18.627 9.890 -9.402 1.00 94.56 161 ALA A N 1
ATOM 1272 C CA . ALA A 1 161 ? 19.936 9.426 -8.955 1.00 94.56 161 ALA A CA 1
ATOM 1273 C C . ALA A 1 161 ? 19.891 8.631 -7.642 1.00 94.56 161 ALA A C 1
ATOM 1275 O O . ALA A 1 161 ? 20.945 8.353 -7.076 1.00 94.56 161 ALA A O 1
ATOM 1276 N N . ARG A 1 162 ? 18.716 8.242 -7.136 1.00 93.62 162 ARG A N 1
ATOM 1277 C CA . ARG A 1 162 ? 18.618 7.347 -5.975 1.00 93.62 162 ARG A CA 1
ATOM 1278 C C . ARG A 1 162 ? 18.968 5.913 -6.372 1.00 93.62 162 ARG A C 1
ATOM 1280 O O . ARG A 1 162 ? 18.504 5.419 -7.393 1.00 93.62 162 ARG A O 1
ATOM 1287 N N . VAL A 1 163 ? 19.757 5.248 -5.531 1.00 93.44 163 VAL A N 1
ATOM 1288 C CA . VAL A 1 163 ? 20.085 3.821 -5.638 1.00 93.44 163 VAL A CA 1
ATOM 1289 C C . VAL A 1 163 ? 19.609 3.058 -4.413 1.00 93.44 163 VAL A C 1
ATOM 1291 O O . VAL A 1 163 ? 19.510 3.623 -3.317 1.00 93.44 163 VAL A O 1
ATOM 1294 N N . TRP A 1 164 ? 19.383 1.760 -4.586 1.00 91.06 164 TRP A N 1
ATOM 1295 C CA . TRP A 1 164 ? 19.034 0.820 -3.526 1.00 91.06 164 TRP A CA 1
ATOM 1296 C C . TRP A 1 164 ? 20.126 -0.226 -3.415 1.00 91.06 164 TRP A C 1
ATOM 1298 O O . TRP A 1 164 ? 20.607 -0.728 -4.420 1.00 91.06 164 TRP A O 1
ATOM 1308 N N . TYR A 1 165 ? 20.568 -0.555 -2.210 1.00 88.19 165 TYR A N 1
ATOM 1309 C CA . TYR A 1 165 ? 21.698 -1.461 -2.045 1.00 88.19 165 TYR A CA 1
ATOM 1310 C C . TYR A 1 165 ? 21.701 -2.129 -0.680 1.00 88.19 165 TYR A C 1
ATOM 1312 O O . TYR A 1 165 ? 21.167 -1.611 0.300 1.00 88.19 165 TYR A O 1
ATOM 1320 N N . LYS A 1 166 ? 22.366 -3.279 -0.606 1.00 84.00 166 LYS A N 1
ATOM 1321 C CA . LYS A 1 166 ? 22.662 -3.959 0.653 1.00 84.00 166 LYS A CA 1
ATOM 1322 C C . LYS A 1 166 ? 24.057 -3.561 1.117 1.00 84.00 166 LYS A C 1
ATOM 1324 O O . LYS A 1 166 ? 25.012 -3.610 0.342 1.00 84.00 166 LYS A O 1
ATOM 1329 N N . SER A 1 167 ? 24.188 -3.133 2.368 1.00 76.44 167 SER A N 1
ATOM 1330 C CA . SER A 1 167 ? 25.494 -2.754 2.917 1.00 76.44 167 SER A CA 1
ATOM 1331 C C . SER A 1 167 ? 26.218 -3.966 3.499 1.00 76.44 167 SER A C 1
ATOM 1333 O O . SER A 1 167 ? 25.586 -4.895 3.982 1.00 76.44 167 SER A O 1
ATOM 1335 N N . ARG A 1 168 ? 27.554 -3.946 3.547 1.00 76.69 168 ARG A N 1
ATOM 1336 C CA . ARG A 1 168 ? 28.315 -5.021 4.212 1.00 76.69 168 ARG A CA 1
ATOM 1337 C C . ARG A 1 168 ? 28.034 -5.117 5.717 1.00 76.69 168 ARG A C 1
ATOM 1339 O O . ARG A 1 168 ? 28.147 -6.188 6.291 1.00 76.69 168 ARG A O 1
ATOM 1346 N N . ALA A 1 169 ? 27.722 -3.985 6.348 1.00 73.50 169 ALA A N 1
ATOM 1347 C CA . ALA A 1 169 ? 27.525 -3.882 7.793 1.00 73.50 169 ALA A CA 1
ATOM 1348 C C . ALA A 1 169 ? 26.080 -4.160 8.241 1.00 73.50 169 ALA A C 1
ATOM 1350 O O . ALA A 1 169 ? 25.827 -4.225 9.438 1.00 73.50 169 ALA A O 1
ATOM 1351 N N . ALA A 1 170 ? 25.130 -4.265 7.310 1.00 68.75 170 ALA A N 1
ATOM 1352 C CA . ALA A 1 170 ? 23.724 -4.488 7.618 1.00 68.75 170 ALA A CA 1
ATOM 1353 C C . ALA A 1 170 ? 23.037 -5.192 6.452 1.00 68.75 170 ALA A C 1
ATOM 1355 O O . ALA A 1 170 ? 23.122 -4.730 5.312 1.00 68.75 170 ALA A O 1
ATOM 1356 N N . GLU A 1 171 ? 22.326 -6.268 6.778 1.00 69.88 171 GLU A N 1
ATOM 1357 C CA . GLU A 1 171 ? 21.574 -7.081 5.825 1.00 69.88 171 GLU A CA 1
ATOM 1358 C C . GLU A 1 171 ? 20.340 -6.351 5.260 1.00 69.88 171 GLU A C 1
ATOM 1360 O O . GLU A 1 171 ? 19.831 -6.728 4.206 1.00 69.88 171 GLU A O 1
ATOM 1365 N N . GLU A 1 172 ? 19.891 -5.282 5.922 1.00 70.69 172 GLU A N 1
ATOM 1366 C CA . GLU A 1 172 ? 18.737 -4.482 5.511 1.00 70.69 172 GLU A CA 1
ATOM 1367 C C . GLU A 1 172 ? 19.023 -3.622 4.262 1.00 70.69 172 GLU A C 1
ATOM 1369 O O . GLU A 1 172 ? 20.094 -3.000 4.166 1.00 70.69 172 GLU A O 1
ATOM 1374 N N . PRO A 1 173 ? 18.063 -3.524 3.318 1.00 75.81 173 PRO A N 1
ATOM 1375 C CA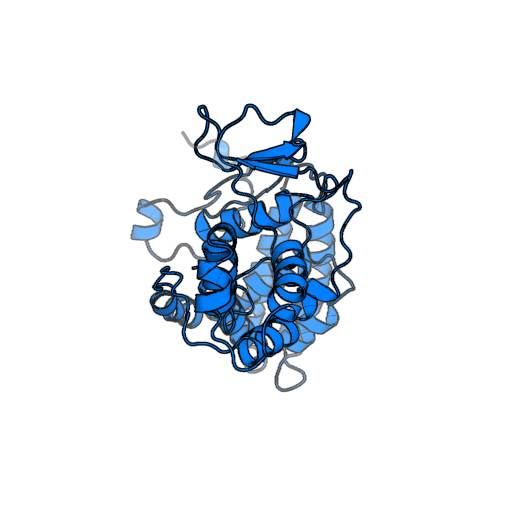 . PRO A 1 173 ? 18.161 -2.624 2.177 1.00 75.81 173 PRO A CA 1
ATOM 1376 C C . PRO A 1 173 ? 18.303 -1.168 2.625 1.00 75.81 173 PRO A C 1
ATOM 1378 O O . PRO A 1 173 ? 17.536 -0.666 3.446 1.00 75.81 173 PRO A O 1
ATOM 1381 N N . ARG A 1 174 ? 19.266 -0.465 2.038 1.00 84.50 174 ARG A N 1
ATOM 1382 C CA . ARG A 1 174 ? 19.452 0.978 2.185 1.00 84.50 174 ARG A CA 1
ATOM 1383 C C . ARG A 1 174 ? 19.150 1.657 0.866 1.00 84.50 174 ARG A C 1
ATOM 1385 O O . ARG A 1 174 ? 19.325 1.065 -0.197 1.00 84.50 174 ARG A O 1
ATOM 1392 N N . SER A 1 175 ? 18.775 2.925 0.940 1.00 89.00 175 SER A N 1
ATOM 1393 C CA . SER A 1 175 ? 18.753 3.780 -0.237 1.00 89.00 175 SER A CA 1
ATOM 1394 C C . SER A 1 175 ? 19.447 5.104 0.028 1.00 89.00 175 SER A C 1
ATOM 1396 O O . SER A 1 175 ? 19.674 5.509 1.174 1.00 89.00 175 SER A O 1
ATOM 1398 N N . GLY A 1 176 ? 19.828 5.765 -1.052 1.00 90.38 176 GLY A N 1
ATOM 1399 C CA . GLY A 1 176 ? 20.399 7.096 -0.998 1.00 90.38 176 GLY A CA 1
ATOM 1400 C C . GLY A 1 176 ? 20.864 7.565 -2.368 1.00 90.38 176 GLY A C 1
ATOM 1401 O O . GLY A 1 176 ? 20.718 6.835 -3.350 1.00 90.38 176 GLY A O 1
ATOM 1402 N N . PRO A 1 177 ? 21.423 8.775 -2.434 1.00 92.38 177 PRO A N 1
ATOM 1403 C CA . PRO A 1 177 ? 21.954 9.320 -3.673 1.00 92.38 177 PRO A CA 1
ATOM 1404 C C . PRO A 1 177 ? 23.133 8.495 -4.214 1.00 92.38 177 PRO A C 1
ATOM 1406 O O . PRO A 1 177 ? 23.956 7.990 -3.441 1.00 92.38 177 PRO A O 1
ATOM 1409 N N . ARG A 1 178 ? 23.231 8.362 -5.539 1.00 92.12 178 ARG A N 1
ATOM 1410 C CA . ARG A 1 178 ? 24.247 7.553 -6.231 1.00 92.12 178 ARG A CA 1
ATOM 1411 C C . ARG A 1 178 ? 25.669 8.025 -5.951 1.00 92.12 178 ARG A C 1
ATOM 1413 O O . ARG A 1 178 ? 26.561 7.191 -5.862 1.00 92.12 178 ARG A O 1
ATOM 1420 N N . GLU A 1 179 ? 25.905 9.316 -5.747 1.00 92.12 179 GLU A N 1
ATOM 1421 C CA . GLU A 1 179 ? 27.230 9.835 -5.385 1.00 92.12 179 GLU A CA 1
ATOM 1422 C C . GLU A 1 179 ? 27.713 9.357 -4.006 1.00 92.12 179 GLU A C 1
ATOM 1424 O O . GLU A 1 179 ? 28.904 9.395 -3.712 1.00 92.12 179 GLU A O 1
ATOM 1429 N N . GLN A 1 180 ? 26.796 8.864 -3.171 1.00 88.38 180 GLN A N 1
ATOM 1430 C CA . GLN A 1 180 ? 27.080 8.305 -1.848 1.00 88.38 180 GLN A CA 1
ATOM 1431 C C . GLN A 1 180 ? 27.080 6.771 -1.856 1.00 88.38 180 GLN A C 1
ATOM 1433 O O . GLN A 1 180 ? 27.202 6.143 -0.800 1.00 88.38 180 GLN A O 1
ATOM 1438 N N . PHE A 1 181 ? 26.904 6.156 -3.028 1.00 88.50 181 PHE A N 1
ATOM 1439 C CA . PHE A 1 181 ? 26.916 4.714 -3.188 1.00 88.50 181 PHE A CA 1
ATOM 1440 C C . PHE A 1 181 ? 28.358 4.197 -3.132 1.00 88.50 181 PHE A C 1
ATOM 1442 O O . PHE A 1 181 ? 29.161 4.539 -3.999 1.00 88.50 181 PHE A O 1
ATOM 1449 N N . PRO A 1 182 ? 28.712 3.334 -2.164 1.00 80.31 182 PRO A N 1
ATOM 1450 C CA . PRO A 1 182 ? 30.084 2.844 -2.014 1.00 80.31 182 PRO A CA 1
ATOM 1451 C C . PRO A 1 182 ? 30.506 1.820 -3.089 1.00 80.31 182 PRO A C 1
ATOM 1453 O O . PRO A 1 182 ? 31.578 1.229 -2.971 1.00 80.31 182 PRO A O 1
ATOM 1456 N N . GLY A 1 183 ? 29.678 1.583 -4.113 1.00 84.06 183 GLY A N 1
ATOM 1457 C CA . GLY A 1 183 ? 29.834 0.502 -5.086 1.00 84.06 183 GLY A CA 1
ATOM 1458 C C . GLY A 1 183 ? 29.143 -0.797 -4.652 1.00 84.06 183 GLY A C 1
ATOM 1459 O O . GLY A 1 183 ? 28.720 -0.949 -3.505 1.00 84.06 183 GLY A O 1
ATOM 1460 N N . GLY A 1 184 ? 29.011 -1.742 -5.588 1.00 84.81 184 GLY A N 1
ATOM 1461 C CA . GLY A 1 184 ? 28.284 -3.003 -5.405 1.00 84.81 184 GLY A CA 1
ATOM 1462 C C . GLY A 1 184 ? 27.126 -3.155 -6.393 1.00 84.81 184 GLY A C 1
ATOM 1463 O O . GLY A 1 184 ? 27.135 -2.541 -7.459 1.00 84.81 184 GLY A O 1
ATOM 1464 N N . PHE A 1 185 ? 26.130 -3.966 -6.029 1.00 86.75 185 PHE A N 1
ATOM 1465 C CA . PHE A 1 185 ? 24.927 -4.163 -6.838 1.00 86.75 185 PHE A CA 1
ATOM 1466 C C . PHE A 1 185 ? 23.863 -3.125 -6.489 1.00 86.75 185 PHE A C 1
ATOM 1468 O O . PHE A 1 185 ? 23.449 -3.026 -5.332 1.00 86.75 185 PHE A O 1
ATOM 1475 N N . ASP A 1 186 ? 23.421 -2.385 -7.502 1.00 90.50 186 ASP A N 1
ATOM 1476 C CA . ASP A 1 186 ? 22.218 -1.569 -7.416 1.00 90.50 186 ASP A CA 1
ATOM 1477 C C . ASP A 1 186 ? 20.989 -2.482 -7.525 1.00 90.50 186 ASP A C 1
ATOM 1479 O O . ASP A 1 186 ? 20.807 -3.208 -8.502 1.00 90.50 186 ASP A O 1
ATOM 1483 N N . LEU A 1 187 ? 20.181 -2.477 -6.475 1.00 89.75 187 LEU A N 1
ATOM 1484 C CA . LEU A 1 187 ? 18.959 -3.256 -6.307 1.00 89.75 187 LEU A CA 1
ATOM 1485 C C . LEU A 1 187 ? 17.715 -2.469 -6.741 1.00 89.75 187 LEU A C 1
ATOM 1487 O O . LEU A 1 187 ? 16.594 -2.933 -6.526 1.00 89.75 187 LEU A O 1
ATOM 1491 N N . SER A 1 188 ? 17.889 -1.272 -7.308 1.00 90.19 188 SER A N 1
ATOM 1492 C CA . SER A 1 188 ? 16.780 -0.443 -7.778 1.00 90.19 188 SER A CA 1
ATOM 1493 C C . SER A 1 188 ? 15.988 -1.157 -8.870 1.00 90.19 188 SER A C 1
ATOM 1495 O O . SER A 1 188 ? 16.551 -1.743 -9.794 1.00 90.19 188 SER A O 1
ATOM 1497 N N . VAL A 1 189 ? 14.660 -1.064 -8.796 1.00 90.56 189 VAL A N 1
ATOM 1498 C CA . VAL A 1 189 ? 13.756 -1.557 -9.840 1.00 90.56 189 VAL A CA 1
ATOM 1499 C C . VAL A 1 189 ? 13.012 -0.367 -10.434 1.00 90.56 189 VAL A C 1
ATOM 1501 O O . VAL A 1 189 ? 12.075 0.157 -9.833 1.00 90.56 189 VAL A O 1
ATOM 1504 N N . ASP A 1 190 ? 13.437 0.060 -11.622 1.00 94.56 190 ASP A N 1
ATOM 1505 C CA . ASP A 1 190 ? 12.872 1.204 -12.339 1.00 94.56 190 ASP A CA 1
ATOM 1506 C C . ASP A 1 190 ? 11.761 0.768 -13.302 1.00 94.56 190 ASP A C 1
ATOM 1508 O O . ASP A 1 190 ? 11.924 0.794 -14.519 1.00 94.56 190 ASP A O 1
ATOM 1512 N N . VAL A 1 191 ? 10.612 0.348 -12.767 1.00 96.06 191 VAL A N 1
ATOM 1513 C CA . VAL A 1 191 ? 9.485 -0.103 -13.605 1.00 96.06 191 VAL A CA 1
ATOM 1514 C C . VAL A 1 191 ? 9.048 0.965 -14.622 1.00 96.06 191 VAL A C 1
ATOM 1516 O O . VAL A 1 191 ? 8.891 0.618 -15.796 1.00 96.06 191 VAL A O 1
ATOM 1519 N N . PRO A 1 192 ? 8.879 2.254 -14.254 1.00 97.12 192 PRO A N 1
ATOM 1520 C CA . PRO A 1 192 ? 8.514 3.283 -15.224 1.00 97.12 192 PRO A CA 1
ATOM 1521 C C . PRO A 1 192 ? 9.555 3.467 -16.332 1.00 97.12 192 PRO A C 1
ATOM 1523 O O . PRO A 1 192 ? 9.199 3.566 -17.512 1.00 97.12 192 PRO A O 1
ATOM 1526 N N . GLY A 1 193 ? 10.842 3.477 -15.979 1.00 96.69 193 GLY A N 1
ATOM 1527 C CA . GLY A 1 193 ? 11.927 3.565 -16.950 1.00 96.69 193 GLY A CA 1
ATOM 1528 C C . GLY A 1 193 ? 12.012 2.333 -17.844 1.00 96.69 193 GLY A C 1
ATOM 1529 O O . GLY A 1 193 ? 12.125 2.488 -19.061 1.00 96.69 193 GLY A O 1
ATOM 1530 N N . ASP A 1 194 ? 11.877 1.132 -17.280 1.00 97.38 194 ASP A N 1
ATOM 1531 C CA . ASP A 1 194 ? 11.841 -0.144 -18.000 1.00 97.38 194 ASP A CA 1
ATOM 1532 C C . ASP A 1 194 ? 10.711 -0.151 -19.032 1.00 97.38 194 ASP A C 1
ATOM 1534 O O . ASP A 1 194 ? 10.958 -0.367 -20.217 1.00 97.38 194 ASP A O 1
ATOM 1538 N N . VAL A 1 195 ? 9.483 0.181 -18.629 1.00 98.25 195 VAL A N 1
ATOM 1539 C CA . VAL A 1 195 ? 8.316 0.221 -19.526 1.00 98.25 195 VAL A CA 1
ATOM 1540 C C . VAL A 1 195 ? 8.534 1.207 -20.682 1.00 98.25 195 VAL A C 1
ATOM 1542 O O . VAL A 1 195 ? 8.297 0.871 -21.848 1.00 98.25 195 VAL A O 1
ATOM 1545 N N . ARG A 1 196 ? 9.045 2.414 -20.405 1.00 97.94 196 ARG A N 1
ATOM 1546 C CA . ARG A 1 196 ? 9.312 3.444 -21.431 1.00 97.94 196 ARG A CA 1
ATOM 1547 C C . ARG A 1 196 ? 10.485 3.086 -22.343 1.00 97.94 196 ARG A C 1
ATOM 1549 O O . ARG A 1 196 ? 10.459 3.390 -23.539 1.00 97.94 196 ARG A O 1
ATOM 1556 N N . ARG A 1 197 ? 11.541 2.478 -21.803 1.00 97.88 197 ARG A N 1
ATOM 1557 C CA . ARG A 1 197 ? 12.720 2.026 -22.557 1.00 97.88 197 ARG A CA 1
ATOM 1558 C C . ARG A 1 197 ? 12.359 0.854 -23.461 1.00 97.88 197 ARG A C 1
ATOM 1560 O O . ARG A 1 197 ? 12.584 0.943 -24.666 1.00 97.88 197 ARG A O 1
ATOM 1567 N N . LEU A 1 198 ? 11.704 -0.167 -22.918 1.00 98.56 198 LEU A N 1
ATOM 1568 C CA . LEU A 1 198 ? 11.281 -1.352 -23.659 1.00 98.56 198 LEU A CA 1
ATOM 1569 C C . LEU A 1 198 ? 10.229 -1.021 -24.716 1.00 98.56 198 LEU A C 1
ATOM 1571 O O . LEU A 1 198 ? 10.303 -1.549 -25.818 1.00 98.56 198 LEU A O 1
ATOM 1575 N N . SER A 1 199 ? 9.313 -0.084 -24.456 1.00 98.25 199 SER A N 1
ATOM 1576 C CA . SER A 1 199 ? 8.382 0.397 -25.489 1.00 98.25 199 SER A CA 1
ATOM 1577 C C . SER A 1 199 ? 9.111 0.978 -26.704 1.00 98.25 199 SER A C 1
ATOM 1579 O O . SER A 1 199 ? 8.773 0.656 -27.843 1.00 98.25 199 SER A O 1
ATOM 1581 N N . ARG A 1 200 ? 10.142 1.805 -26.475 1.00 98.31 200 ARG A N 1
ATOM 1582 C CA . ARG A 1 200 ? 10.967 2.388 -27.548 1.00 98.31 200 ARG A CA 1
ATOM 1583 C C . ARG A 1 200 ? 11.824 1.341 -28.252 1.00 98.31 200 ARG A C 1
ATOM 1585 O O . ARG A 1 200 ? 11.991 1.420 -29.465 1.00 98.31 200 ARG A O 1
ATOM 1592 N N . LEU A 1 201 ? 12.371 0.385 -27.503 1.00 98.38 201 LEU A N 1
ATOM 1593 C CA . LEU A 1 201 ? 13.172 -0.703 -28.055 1.00 98.38 201 LEU A CA 1
ATOM 1594 C C . LEU A 1 201 ? 12.332 -1.591 -28.975 1.00 98.38 201 LEU A C 1
ATOM 1596 O O . LEU A 1 201 ? 12.681 -1.797 -30.134 1.00 98.38 201 LEU A O 1
ATOM 1600 N N . MET A 1 202 ? 11.192 -2.062 -28.473 1.00 98.00 202 MET A N 1
ATOM 1601 C CA . MET A 1 202 ? 10.309 -2.992 -29.174 1.00 98.00 202 MET A CA 1
ATOM 1602 C C . MET A 1 202 ? 9.689 -2.367 -30.430 1.00 98.00 202 MET A C 1
ATOM 1604 O O . MET A 1 202 ? 9.442 -3.075 -31.401 1.00 98.00 202 MET A O 1
ATOM 1608 N N . ALA A 1 203 ? 9.527 -1.040 -30.476 1.00 97.56 203 ALA A N 1
ATOM 1609 C CA . ALA A 1 203 ? 9.080 -0.321 -31.673 1.00 97.56 203 ALA A CA 1
ATOM 1610 C C . ALA A 1 203 ? 10.044 -0.424 -32.876 1.00 97.56 203 ALA A C 1
ATOM 1612 O O . ALA A 1 203 ? 9.653 -0.093 -33.993 1.00 97.56 203 ALA A O 1
ATOM 1613 N N . ARG A 1 204 ? 11.291 -0.875 -32.671 1.00 97.94 204 ARG A N 1
ATOM 1614 C CA . ARG A 1 204 ? 12.291 -1.069 -33.740 1.00 97.94 204 ARG A CA 1
ATOM 1615 C C . ARG A 1 204 ? 12.173 -2.425 -34.446 1.00 97.94 204 ARG A C 1
ATOM 1617 O O . ARG A 1 204 ? 12.840 -2.636 -35.454 1.00 97.94 204 ARG A O 1
ATOM 1624 N N . TYR A 1 205 ? 11.358 -3.336 -33.918 1.00 98.44 205 TYR A N 1
ATOM 1625 C CA . TYR A 1 205 ? 11.189 -4.695 -34.430 1.00 98.44 205 TYR A CA 1
ATOM 1626 C C . TYR A 1 205 ? 9.868 -4.843 -35.193 1.00 98.44 205 TYR A C 1
ATOM 1628 O O . TYR A 1 205 ? 8.892 -4.149 -34.907 1.00 98.44 205 TYR A O 1
ATOM 1636 N N . ASP A 1 206 ? 9.808 -5.785 -36.143 1.00 98.25 206 ASP A N 1
ATOM 1637 C CA . ASP A 1 206 ? 8.540 -6.122 -36.800 1.00 98.25 206 ASP A CA 1
ATOM 1638 C C . ASP A 1 206 ? 7.523 -6.615 -35.744 1.00 98.25 206 ASP A C 1
ATOM 1640 O O . ASP A 1 206 ? 7.872 -7.479 -34.934 1.00 98.25 206 ASP A O 1
ATOM 1644 N N . PRO A 1 207 ? 6.264 -6.134 -35.740 1.00 98.19 207 PRO A N 1
ATOM 1645 C CA . PRO A 1 207 ? 5.278 -6.492 -34.715 1.00 98.19 207 PRO A CA 1
ATOM 1646 C C . PRO A 1 207 ? 4.966 -7.994 -34.601 1.00 98.19 207 PRO A C 1
ATOM 1648 O O . PRO A 1 207 ? 4.457 -8.433 -33.567 1.00 98.19 207 PRO A O 1
ATOM 1651 N N . ARG A 1 208 ? 5.229 -8.784 -35.650 1.00 98.31 208 ARG A N 1
ATOM 1652 C CA . ARG A 1 208 ? 5.070 -10.248 -35.673 1.00 98.31 208 ARG A CA 1
ATOM 1653 C C . ARG A 1 208 ? 6.333 -10.982 -35.219 1.00 98.31 208 ARG A C 1
ATOM 1655 O O . ARG A 1 208 ? 6.269 -12.192 -35.000 1.00 98.31 208 ARG A O 1
ATOM 1662 N N . SER A 1 209 ? 7.458 -10.282 -35.068 1.00 98.31 209 SER A N 1
ATOM 1663 C CA . SER A 1 209 ? 8.673 -10.846 -34.481 1.00 98.31 209 SER A CA 1
ATOM 1664 C C . SER A 1 209 ? 8.429 -11.261 -33.037 1.00 98.31 209 SER A C 1
ATOM 1666 O O . SER A 1 209 ? 7.562 -10.728 -32.342 1.00 98.31 209 SER A O 1
ATOM 1668 N N . ARG A 1 210 ? 9.218 -12.231 -32.585 1.00 98.56 210 ARG A N 1
ATOM 1669 C CA . ARG A 1 210 ? 9.182 -12.750 -31.219 1.00 98.56 210 ARG A CA 1
ATOM 1670 C C . ARG A 1 210 ? 10.025 -11.867 -30.307 1.00 98.56 210 ARG A C 1
ATOM 1672 O O . ARG A 1 210 ? 11.103 -11.435 -30.714 1.00 98.56 210 ARG A O 1
ATOM 1679 N N . VAL A 1 211 ? 9.581 -11.660 -29.071 1.00 98.44 211 VAL A N 1
ATOM 1680 C CA . VAL A 1 211 ? 10.342 -10.961 -28.022 1.00 98.44 211 VAL A CA 1
ATOM 1681 C C . VAL A 1 211 ? 11.725 -11.591 -27.842 1.00 98.44 211 VAL A C 1
ATOM 1683 O O . VAL A 1 211 ? 12.708 -10.874 -27.682 1.00 98.44 211 VAL A O 1
ATOM 1686 N N . GLY A 1 212 ? 11.836 -12.915 -27.984 1.00 98.25 212 GLY A N 1
ATOM 1687 C CA . GLY A 1 212 ? 13.115 -13.623 -27.952 1.00 98.25 212 GLY A CA 1
ATOM 1688 C C . GLY A 1 212 ? 14.140 -13.124 -28.977 1.00 98.25 212 GLY A C 1
ATOM 1689 O O . GLY A 1 212 ? 15.333 -13.187 -28.704 1.00 98.25 212 GLY A O 1
ATOM 1690 N N . ARG A 1 213 ? 13.710 -12.571 -30.124 1.00 98.25 213 ARG A N 1
ATOM 1691 C CA . ARG A 1 213 ? 14.638 -11.952 -31.083 1.00 98.25 213 ARG A CA 1
ATOM 1692 C C . ARG A 1 213 ? 15.220 -10.652 -30.535 1.00 98.25 213 ARG A C 1
ATOM 1694 O O . ARG A 1 213 ? 16.426 -10.463 -30.619 1.00 98.25 213 ARG A O 1
ATOM 1701 N N . ALA A 1 214 ? 14.381 -9.799 -29.951 1.00 97.94 214 ALA A N 1
ATOM 1702 C CA . ALA A 1 214 ? 14.848 -8.580 -29.302 1.00 97.94 214 ALA A CA 1
ATOM 1703 C C . ALA A 1 214 ? 15.782 -8.902 -28.126 1.00 97.94 214 ALA A C 1
ATOM 1705 O O . ALA A 1 214 ? 16.823 -8.278 -28.006 1.00 97.94 214 ALA A O 1
ATOM 1706 N N . LEU A 1 215 ? 15.472 -9.928 -27.324 1.00 98.12 215 LEU A N 1
ATOM 1707 C CA . LEU A 1 215 ? 16.337 -10.381 -26.225 1.00 98.12 215 LEU A CA 1
ATOM 1708 C C . LEU A 1 215 ? 17.649 -11.028 -26.687 1.00 98.12 215 LEU A C 1
ATOM 1710 O O . LEU A 1 215 ? 18.615 -11.037 -25.933 1.00 98.12 215 LEU A O 1
ATOM 1714 N N . PHE A 1 216 ? 17.697 -11.582 -27.899 1.00 98.00 216 PHE A N 1
ATOM 1715 C CA . PHE A 1 216 ? 18.948 -12.065 -28.482 1.00 98.00 216 PHE A CA 1
ATOM 1716 C C . PHE A 1 216 ? 19.877 -10.900 -28.838 1.00 98.00 216 PHE A C 1
ATOM 1718 O O . PHE A 1 216 ? 21.073 -10.966 -28.570 1.00 98.00 216 PHE A O 1
ATOM 1725 N N . ASP A 1 217 ? 19.320 -9.837 -29.424 1.00 98.31 217 ASP A N 1
ATOM 1726 C CA . ASP A 1 217 ? 20.078 -8.638 -29.788 1.00 98.31 217 ASP A CA 1
ATOM 1727 C C . ASP A 1 217 ? 20.392 -7.757 -28.549 1.00 98.31 217 ASP A C 1
ATOM 1729 O O . ASP A 1 217 ? 21.414 -7.074 -28.531 1.00 98.31 217 ASP A O 1
ATOM 1733 N N . HIS A 1 218 ? 19.537 -7.805 -27.516 1.00 98.12 218 HIS A N 1
ATOM 1734 C CA . HIS A 1 218 ? 19.592 -7.017 -26.274 1.00 98.12 218 HIS A CA 1
ATOM 1735 C C . HIS A 1 218 ? 19.452 -7.901 -25.018 1.00 98.12 218 HIS A C 1
ATOM 1737 O O . HIS A 1 218 ? 18.425 -7.854 -24.324 1.00 98.12 218 HIS A O 1
ATOM 1743 N N . PRO A 1 219 ? 20.450 -8.749 -24.706 1.00 97.62 219 PRO A N 1
ATOM 1744 C CA . PRO A 1 219 ? 20.386 -9.665 -23.566 1.00 97.62 219 PRO A CA 1
ATOM 1745 C C . PRO A 1 219 ? 20.281 -8.951 -22.210 1.00 97.62 219 PRO A C 1
ATOM 1747 O O . PRO A 1 219 ? 19.746 -9.524 -21.258 1.00 97.62 219 PRO A O 1
ATOM 1750 N N . GLU A 1 220 ? 20.738 -7.702 -22.116 1.00 96.69 220 GLU A N 1
ATOM 1751 C CA . GLU A 1 220 ? 20.636 -6.848 -20.929 1.00 96.69 220 GLU A CA 1
ATOM 1752 C C . GLU A 1 220 ? 19.185 -6.562 -20.510 1.00 96.69 220 GLU A C 1
ATOM 1754 O O . GLU A 1 220 ? 18.909 -6.354 -19.330 1.00 96.69 220 GLU A O 1
ATOM 1759 N N . GLU A 1 221 ? 18.237 -6.621 -21.449 1.00 97.44 221 GLU A N 1
ATOM 1760 C CA . GLU A 1 221 ? 16.822 -6.325 -21.200 1.00 97.44 221 GLU A CA 1
ATOM 1761 C C . GLU A 1 221 ? 16.033 -7.527 -20.666 1.00 97.44 221 GLU A C 1
ATOM 1763 O O . GLU A 1 221 ? 14.868 -7.396 -20.275 1.00 97.44 221 GLU A O 1
ATOM 1768 N N . ARG A 1 222 ? 16.658 -8.710 -20.616 1.00 96.62 222 ARG A N 1
ATOM 1769 C CA . ARG A 1 222 ? 16.001 -9.966 -20.238 1.00 96.62 222 ARG A CA 1
ATOM 1770 C C . ARG A 1 222 ? 15.290 -9.875 -18.892 1.00 96.62 222 ARG A C 1
ATOM 1772 O O . ARG A 1 222 ? 14.118 -10.224 -18.810 1.00 96.62 222 ARG A O 1
ATOM 1779 N N . ALA A 1 223 ? 15.968 -9.380 -17.857 1.00 95.50 223 ALA A N 1
ATOM 1780 C CA . ALA A 1 223 ? 15.399 -9.320 -16.510 1.00 95.50 223 ALA A CA 1
ATOM 1781 C C . ALA A 1 223 ? 14.167 -8.400 -16.434 1.00 95.50 223 ALA A C 1
ATOM 1783 O O . ALA A 1 223 ? 13.201 -8.713 -15.739 1.00 95.50 223 ALA A O 1
ATOM 1784 N N . ALA A 1 224 ? 14.180 -7.278 -17.161 1.00 96.94 224 ALA A N 1
ATOM 1785 C CA . ALA A 1 224 ? 13.054 -6.352 -17.211 1.00 96.94 224 ALA A CA 1
ATOM 1786 C C . ALA A 1 224 ? 11.871 -6.951 -17.988 1.00 96.94 224 ALA A C 1
ATOM 1788 O O . ALA A 1 224 ? 10.733 -6.897 -17.521 1.00 96.94 224 ALA A O 1
ATOM 1789 N N . VAL A 1 225 ? 12.137 -7.591 -19.131 1.00 98.12 225 VAL A N 1
ATOM 1790 C CA . VAL A 1 225 ? 11.111 -8.277 -19.931 1.00 98.12 225 VAL A CA 1
ATOM 1791 C C . VAL A 1 225 ? 10.474 -9.432 -19.157 1.00 98.12 225 VAL A C 1
ATOM 1793 O O . VAL A 1 225 ? 9.248 -9.483 -19.072 1.00 98.12 225 VAL A O 1
ATOM 1796 N N . GLU A 1 226 ? 11.271 -10.322 -18.557 1.00 97.44 226 GLU A N 1
ATOM 1797 C CA . GLU A 1 226 ? 10.767 -11.458 -17.770 1.00 97.44 226 GLU A CA 1
ATOM 1798 C C . GLU A 1 226 ? 9.921 -10.977 -16.585 1.00 97.44 226 GLU A C 1
ATOM 1800 O O . GLU A 1 226 ? 8.826 -11.494 -16.364 1.00 97.44 226 GLU A O 1
ATOM 1805 N N . ARG A 1 227 ? 10.364 -9.931 -15.871 1.00 96.94 227 ARG A N 1
ATOM 1806 C CA . ARG A 1 227 ? 9.601 -9.318 -14.773 1.00 96.94 227 ARG A CA 1
ATOM 1807 C C . ARG A 1 227 ? 8.243 -8.799 -15.241 1.00 96.94 227 ARG A C 1
ATOM 1809 O O . ARG A 1 227 ? 7.229 -9.123 -14.628 1.00 96.94 227 ARG A O 1
ATOM 1816 N N . LEU A 1 228 ? 8.209 -8.000 -16.307 1.00 97.56 228 LEU A N 1
ATOM 1817 C CA . LEU A 1 228 ? 6.960 -7.425 -16.817 1.00 97.56 228 LEU A CA 1
ATOM 1818 C C . LEU A 1 228 ? 6.031 -8.502 -17.391 1.00 97.56 228 LEU A C 1
ATOM 1820 O O . LEU A 1 228 ? 4.820 -8.416 -17.251 1.00 97.56 228 LEU A O 1
ATOM 1824 N N . GLN A 1 229 ? 6.562 -9.552 -18.012 1.00 97.75 229 GLN A N 1
ATOM 1825 C CA . GLN A 1 229 ? 5.719 -10.647 -18.490 1.00 97.75 229 GLN A CA 1
ATOM 1826 C C . GLN A 1 229 ? 5.144 -11.480 -17.344 1.00 97.75 229 GLN A C 1
ATOM 1828 O O . GLN A 1 229 ? 3.960 -11.818 -17.399 1.00 97.75 229 GLN A O 1
ATOM 1833 N N . ALA A 1 230 ? 5.954 -11.806 -16.333 1.00 96.50 230 ALA A N 1
ATOM 1834 C CA . ALA A 1 230 ? 5.557 -12.659 -15.215 1.00 96.50 230 ALA A CA 1
ATOM 1835 C C . ALA A 1 230 ? 4.578 -11.966 -14.253 1.00 96.50 230 ALA A C 1
ATOM 1837 O O . ALA A 1 230 ? 3.715 -12.622 -13.677 1.00 96.50 230 ALA A O 1
ATOM 1838 N N . LEU A 1 231 ? 4.689 -10.644 -14.085 1.00 96.31 231 LEU A N 1
ATOM 1839 C CA . LEU A 1 231 ? 3.894 -9.881 -13.115 1.00 96.31 231 LEU A CA 1
ATOM 1840 C C . LEU A 1 231 ? 2.666 -9.178 -13.720 1.00 96.31 231 LEU A C 1
ATOM 1842 O O . LEU A 1 231 ? 1.976 -8.456 -13.005 1.00 96.31 231 LEU A O 1
ATOM 1846 N N . ARG A 1 232 ? 2.380 -9.353 -15.017 1.00 95.56 232 ARG A N 1
ATOM 1847 C CA . ARG A 1 232 ? 1.335 -8.591 -15.738 1.00 95.56 232 ARG A CA 1
ATOM 1848 C C . ARG A 1 232 ? -0.073 -8.723 -15.150 1.00 95.56 232 ARG A C 1
ATOM 1850 O O . ARG A 1 232 ? -0.853 -7.782 -15.236 1.00 95.56 232 ARG A O 1
ATOM 1857 N N . ASP A 1 233 ? -0.368 -9.864 -14.532 1.00 94.38 233 ASP A N 1
ATOM 1858 C CA . ASP A 1 233 ? -1.679 -10.189 -13.956 1.00 94.38 233 ASP A CA 1
ATOM 1859 C C . ASP A 1 233 ? -1.721 -9.956 -12.425 1.00 94.38 233 ASP A C 1
ATOM 1861 O O . ASP A 1 233 ? -2.687 -10.313 -11.741 1.00 94.38 233 ASP A O 1
ATOM 1865 N N . LEU A 1 234 ? -0.669 -9.338 -11.871 1.00 95.12 234 LEU A N 1
ATOM 1866 C CA . LEU A 1 234 ? -0.470 -9.087 -10.442 1.00 95.12 234 LEU A CA 1
ATOM 1867 C C . LEU A 1 234 ? -0.440 -7.562 -10.172 1.00 95.12 234 LEU A C 1
ATOM 1869 O O . LEU A 1 234 ? 0.630 -6.948 -10.156 1.00 95.12 234 LEU A O 1
ATOM 1873 N N . PRO A 1 235 ? -1.607 -6.911 -9.988 1.00 91.00 235 PRO A N 1
ATOM 1874 C CA . PRO A 1 235 ? -1.765 -5.459 -9.944 1.00 91.00 235 PRO A CA 1
ATOM 1875 C C . PRO A 1 235 ? -1.040 -4.791 -8.772 1.00 91.00 235 PRO A C 1
ATOM 1877 O O . PRO A 1 235 ? -0.785 -3.586 -8.850 1.00 91.00 235 PRO A O 1
ATOM 1880 N N . TYR A 1 236 ? -0.710 -5.552 -7.724 1.00 92.56 236 TYR A N 1
ATOM 1881 C CA . TYR A 1 236 ? -0.012 -5.078 -6.532 1.00 92.56 236 TYR A CA 1
ATOM 1882 C C . TYR A 1 236 ? 1.454 -5.541 -6.466 1.00 92.56 236 TYR A C 1
ATOM 1884 O O . TYR A 1 236 ? 2.148 -5.255 -5.493 1.00 92.56 236 TYR A O 1
ATOM 1892 N N . ALA A 1 237 ? 1.954 -6.265 -7.477 1.00 92.31 237 ALA A N 1
ATOM 1893 C CA . ALA A 1 237 ? 3.312 -6.814 -7.447 1.00 92.31 237 ALA A CA 1
ATOM 1894 C C . ALA A 1 237 ? 4.409 -5.757 -7.603 1.00 92.31 237 ALA A C 1
ATOM 1896 O O . ALA A 1 237 ? 5.553 -6.010 -7.225 1.00 92.31 237 ALA A O 1
ATOM 1897 N N . LEU A 1 238 ? 4.080 -4.603 -8.189 1.00 92.12 238 LEU A N 1
ATOM 1898 C CA . LEU A 1 238 ? 5.037 -3.546 -8.482 1.00 92.12 238 LEU A CA 1
ATOM 1899 C C . LEU A 1 238 ? 4.589 -2.220 -7.860 1.00 92.12 238 LEU A C 1
ATOM 1901 O O . LEU A 1 238 ? 3.440 -1.812 -8.056 1.00 92.12 238 LEU A O 1
ATOM 1905 N N . PRO A 1 239 ? 5.490 -1.519 -7.152 1.00 90.12 239 PRO A N 1
ATOM 1906 C CA . PRO A 1 239 ? 5.193 -0.205 -6.612 1.00 90.12 239 PRO A CA 1
ATOM 1907 C C . PRO A 1 239 ? 5.008 0.810 -7.748 1.00 90.12 239 PRO A C 1
ATOM 1909 O O . PRO A 1 239 ? 5.844 0.920 -8.647 1.00 90.12 239 PRO A O 1
ATOM 1912 N N . ARG A 1 240 ? 3.912 1.574 -7.704 1.00 93.56 240 ARG A N 1
ATOM 1913 C CA . ARG A 1 240 ? 3.589 2.595 -8.713 1.00 93.56 240 ARG A CA 1
ATOM 1914 C C . ARG A 1 240 ? 4.191 3.949 -8.353 1.00 93.56 240 ARG A C 1
ATOM 1916 O O . ARG A 1 240 ? 3.475 4.867 -7.971 1.00 93.56 240 ARG A O 1
ATOM 1923 N N . MET A 1 241 ? 5.514 4.047 -8.406 1.00 93.19 241 MET A N 1
ATOM 1924 C CA . MET A 1 241 ? 6.250 5.225 -7.940 1.00 93.19 241 MET A CA 1
ATOM 1925 C C . MET A 1 241 ? 7.594 5.379 -8.658 1.00 93.19 241 MET A C 1
ATOM 1927 O O . MET A 1 241 ? 8.127 4.413 -9.210 1.00 93.19 241 MET A O 1
ATOM 1931 N N . ASP A 1 242 ? 8.145 6.594 -8.640 1.00 95.19 242 ASP A N 1
ATOM 1932 C CA . ASP A 1 242 ? 9.501 6.862 -9.113 1.00 95.19 242 ASP A CA 1
ATOM 1933 C C . ASP A 1 242 ? 10.513 6.528 -8.006 1.00 95.19 242 ASP A C 1
ATOM 1935 O O . ASP A 1 242 ? 10.876 7.368 -7.189 1.00 95.19 242 ASP A O 1
ATOM 1939 N N . MET A 1 243 ? 10.966 5.273 -7.976 1.00 92.81 243 MET A N 1
ATOM 1940 C CA . MET A 1 243 ? 11.913 4.772 -6.968 1.00 92.81 243 MET A CA 1
ATOM 1941 C C . MET A 1 243 ? 13.314 5.398 -7.056 1.00 92.81 243 MET A C 1
ATOM 1943 O O . MET A 1 243 ? 14.136 5.177 -6.158 1.00 92.81 243 MET A O 1
ATOM 1947 N N . LEU A 1 244 ? 13.596 6.114 -8.149 1.00 94.94 244 LEU A N 1
ATOM 1948 C CA . LEU A 1 244 ? 14.899 6.696 -8.457 1.00 94.94 244 LEU A CA 1
ATOM 1949 C C . LEU A 1 244 ? 14.945 8.199 -8.148 1.00 94.94 244 LEU A C 1
ATOM 1951 O O . LEU A 1 244 ? 16.044 8.754 -8.109 1.00 94.94 244 LEU A O 1
ATOM 1955 N N . ASP A 1 245 ? 13.805 8.852 -7.907 1.00 95.50 245 ASP A N 1
ATOM 1956 C CA . ASP A 1 245 ? 13.761 10.261 -7.507 1.00 95.50 245 ASP A CA 1
ATOM 1957 C C . ASP A 1 245 ? 14.472 10.465 -6.158 1.00 95.50 245 ASP A C 1
ATOM 1959 O O . ASP A 1 245 ? 14.272 9.733 -5.182 1.00 95.50 245 ASP A O 1
ATOM 1963 N N . LEU A 1 246 ? 15.325 11.482 -6.081 1.00 93.75 246 LEU A N 1
ATOM 1964 C CA . LEU A 1 246 ? 15.963 11.887 -4.835 1.00 93.75 246 LEU A CA 1
ATOM 1965 C C . LEU A 1 246 ? 14.953 12.388 -3.791 1.00 93.75 246 LEU A C 1
ATOM 1967 O O . LEU A 1 246 ? 15.196 12.161 -2.603 1.00 93.75 246 LEU A O 1
ATOM 1971 N N . ASP A 1 247 ? 13.813 12.951 -4.205 1.00 92.19 247 ASP A N 1
ATOM 1972 C CA . ASP A 1 247 ? 12.734 13.372 -3.291 1.00 92.19 247 ASP A CA 1
ATOM 1973 C C . ASP A 1 247 ? 11.782 12.225 -2.923 1.00 92.19 247 ASP A C 1
ATOM 1975 O O . ASP A 1 247 ? 10.929 12.388 -2.047 1.00 92.19 247 ASP A O 1
ATOM 1979 N N . PHE A 1 248 ? 11.935 11.041 -3.532 1.00 90.94 248 PHE A N 1
ATOM 1980 C CA . PHE A 1 248 ? 11.204 9.859 -3.094 1.00 90.94 248 PHE A CA 1
ATOM 1981 C C . PHE A 1 248 ? 11.499 9.583 -1.618 1.00 90.94 248 PHE A C 1
ATOM 1983 O O . PHE A 1 248 ? 12.664 9.493 -1.225 1.00 90.94 248 PHE A O 1
ATOM 1990 N N . LEU A 1 249 ? 10.444 9.399 -0.820 1.00 90.00 249 LEU A N 1
ATOM 1991 C CA . LEU A 1 249 ? 10.529 9.053 0.596 1.00 90.00 249 LEU A CA 1
ATOM 1992 C C . LEU A 1 249 ? 10.494 7.523 0.765 1.00 90.00 249 LEU A C 1
ATOM 1994 O O . LEU A 1 249 ? 9.411 6.927 0.738 1.00 90.00 249 LEU A O 1
ATOM 1998 N N . PRO A 1 250 ? 11.647 6.860 1.006 1.00 89.06 250 PRO A N 1
ATOM 1999 C CA . PRO A 1 250 ? 11.739 5.397 1.074 1.00 89.06 250 PRO A CA 1
ATOM 2000 C C . PRO A 1 250 ? 10.867 4.786 2.162 1.00 89.06 250 PRO A C 1
ATOM 2002 O O . PRO A 1 250 ? 10.441 3.636 2.064 1.00 89.06 250 PRO A O 1
ATOM 2005 N N . VAL A 1 251 ? 10.583 5.565 3.201 1.00 88.19 251 VAL A N 1
ATOM 2006 C CA . VAL A 1 251 ? 9.804 5.130 4.350 1.00 88.19 251 VAL A CA 1
ATOM 2007 C C . VAL A 1 251 ? 8.423 4.593 3.973 1.00 88.19 251 VAL A C 1
ATOM 2009 O O . VAL A 1 251 ? 7.968 3.662 4.625 1.00 88.19 251 VAL A O 1
ATOM 2012 N N . HIS A 1 252 ? 7.772 5.089 2.914 1.00 88.19 252 HIS A N 1
ATOM 2013 C CA . HIS A 1 252 ? 6.432 4.619 2.540 1.00 88.19 252 HIS A CA 1
ATOM 2014 C C . HIS A 1 252 ? 6.422 3.147 2.112 1.00 88.19 252 HIS A C 1
ATOM 2016 O O . HIS A 1 252 ? 5.571 2.382 2.562 1.00 88.19 252 HIS A O 1
ATOM 2022 N N . ILE A 1 253 ? 7.395 2.719 1.300 1.00 87.94 253 ILE A N 1
ATOM 2023 C CA . ILE A 1 253 ? 7.485 1.320 0.859 1.00 87.94 253 ILE A CA 1
ATOM 2024 C C . ILE A 1 253 ? 8.148 0.429 1.916 1.00 87.94 253 ILE A C 1
ATOM 2026 O O . ILE A 1 253 ? 7.730 -0.711 2.119 1.00 87.94 253 ILE A O 1
ATOM 2030 N N . ILE A 1 254 ? 9.145 0.958 2.634 1.00 87.12 254 ILE A N 1
ATOM 2031 C CA . ILE A 1 254 ? 9.845 0.218 3.692 1.00 87.12 254 ILE A CA 1
ATOM 2032 C C . ILE A 1 254 ? 8.887 -0.071 4.855 1.00 87.12 254 ILE A C 1
ATOM 2034 O O . ILE A 1 254 ? 8.901 -1.182 5.384 1.00 87.12 254 ILE A O 1
ATOM 2038 N N . ARG A 1 255 ? 8.032 0.890 5.237 1.00 88.56 255 ARG A N 1
ATOM 2039 C CA . ARG A 1 255 ? 7.004 0.702 6.271 1.00 88.56 255 ARG A CA 1
ATOM 2040 C C . ARG A 1 255 ? 6.026 -0.392 5.877 1.00 88.56 255 ARG A C 1
ATOM 2042 O O . ARG A 1 255 ? 5.798 -1.274 6.688 1.00 88.56 255 ARG A O 1
ATOM 2049 N N . LEU A 1 256 ? 5.513 -0.376 4.643 1.00 88.06 256 LEU A N 1
ATOM 2050 C CA . LEU A 1 256 ? 4.576 -1.398 4.170 1.00 88.06 256 LEU A CA 1
ATOM 2051 C C . LEU A 1 256 ? 5.130 -2.810 4.394 1.00 88.06 256 LEU A C 1
ATOM 2053 O O . LEU A 1 256 ? 4.479 -3.617 5.047 1.00 88.06 256 LEU A O 1
ATOM 2057 N N . ALA A 1 257 ? 6.343 -3.092 3.911 1.00 83.62 257 ALA A N 1
ATOM 2058 C CA . ALA A 1 257 ? 6.941 -4.418 4.054 1.00 83.62 257 ALA A CA 1
ATOM 2059 C C . ALA A 1 257 ? 7.253 -4.771 5.519 1.00 83.62 257 ALA A C 1
ATOM 2061 O O . ALA A 1 257 ? 7.008 -5.897 5.946 1.00 83.62 257 ALA A O 1
ATOM 2062 N N . ASN A 1 258 ? 7.772 -3.824 6.308 1.00 86.44 258 ASN A N 1
ATOM 2063 C CA . ASN A 1 258 ? 8.145 -4.115 7.693 1.00 86.44 258 ASN A CA 1
ATOM 2064 C C . ASN A 1 258 ? 6.945 -4.263 8.632 1.00 86.44 258 ASN A C 1
ATOM 2066 O O . ASN A 1 258 ? 6.961 -5.124 9.508 1.00 86.44 258 ASN A O 1
ATOM 2070 N N . THR A 1 259 ? 5.892 -3.476 8.441 1.00 85.19 259 THR A N 1
ATOM 2071 C CA . THR A 1 259 ? 4.641 -3.652 9.181 1.00 85.19 259 THR A CA 1
ATOM 2072 C C . THR A 1 259 ? 3.963 -4.959 8.765 1.00 85.19 259 THR A C 1
ATOM 2074 O O . THR A 1 259 ? 3.575 -5.732 9.632 1.00 85.19 259 THR A O 1
ATOM 2077 N N . ALA A 1 260 ? 3.902 -5.255 7.460 1.00 82.94 260 ALA A N 1
ATOM 2078 C CA . ALA A 1 260 ? 3.265 -6.463 6.931 1.00 82.94 260 ALA A CA 1
ATOM 2079 C C . ALA A 1 260 ? 3.912 -7.774 7.400 1.00 82.94 260 ALA A C 1
ATOM 2081 O O . ALA A 1 260 ? 3.199 -8.721 7.722 1.00 82.94 260 ALA A O 1
ATOM 2082 N N . PHE A 1 261 ? 5.248 -7.851 7.394 1.00 81.75 261 PHE A N 1
ATOM 2083 C CA . PHE A 1 261 ? 5.965 -9.118 7.588 1.00 81.75 261 PHE A CA 1
ATOM 2084 C C . PHE A 1 261 ? 6.687 -9.235 8.933 1.00 81.75 261 PHE A C 1
ATOM 2086 O O . PHE A 1 261 ? 6.961 -10.350 9.369 1.00 81.75 261 PHE A O 1
ATOM 2093 N N . TYR A 1 262 ? 6.993 -8.115 9.593 1.00 82.44 262 TYR A N 1
ATOM 2094 C CA . TYR A 1 262 ? 7.762 -8.104 10.845 1.00 82.44 262 TYR A CA 1
ATOM 2095 C C . TYR A 1 262 ? 7.009 -7.473 12.021 1.00 82.44 262 TYR A C 1
ATOM 2097 O O . TYR A 1 262 ? 7.587 -7.327 13.096 1.00 82.44 262 TYR A O 1
ATOM 2105 N N . GLY A 1 263 ? 5.741 -7.085 11.837 1.00 83.62 263 GLY A N 1
ATOM 2106 C CA . GLY A 1 263 ? 4.940 -6.473 12.900 1.00 83.62 263 GLY A CA 1
ATOM 2107 C C . GLY A 1 263 ? 5.538 -5.162 13.414 1.00 83.62 263 GLY A C 1
ATOM 2108 O O . GLY A 1 263 ? 5.433 -4.858 14.601 1.00 83.62 263 GLY A O 1
ATOM 2109 N N . LEU A 1 264 ? 6.231 -4.420 12.542 1.00 87.56 264 LEU A N 1
ATOM 2110 C CA . LEU A 1 264 ? 6.855 -3.151 12.897 1.00 87.56 264 LEU A CA 1
ATOM 2111 C C . LEU A 1 264 ? 5.797 -2.052 13.068 1.00 87.56 264 LEU A C 1
ATOM 2113 O O . LEU A 1 264 ? 5.068 -1.735 12.122 1.00 87.56 264 LEU A O 1
ATOM 2117 N N . ASP A 1 265 ? 5.796 -1.415 14.235 1.00 86.19 265 ASP A N 1
ATOM 2118 C CA . ASP A 1 265 ? 4.992 -0.242 14.576 1.00 86.19 265 ASP A CA 1
ATOM 2119 C C . ASP A 1 265 ? 5.882 0.939 15.017 1.00 86.19 265 ASP A C 1
ATOM 2121 O O . ASP A 1 265 ? 7.117 0.851 15.051 1.00 86.19 265 ASP A O 1
ATOM 2125 N N . ARG A 1 266 ? 5.261 2.092 15.292 1.00 86.38 266 ARG A N 1
ATOM 2126 C CA . ARG A 1 266 ? 5.912 3.367 15.635 1.00 86.38 266 ARG A CA 1
ATOM 2127 C C . ARG A 1 266 ? 7.031 3.738 14.662 1.00 86.38 266 ARG A C 1
ATOM 2129 O O . ARG A 1 266 ? 8.149 4.115 15.024 1.00 86.38 266 ARG A O 1
ATOM 2136 N N . THR A 1 267 ? 6.710 3.587 13.380 1.00 85.12 267 THR A N 1
ATOM 2137 C CA . THR A 1 267 ? 7.665 3.656 12.279 1.00 85.12 267 THR A CA 1
ATOM 2138 C C . THR A 1 267 ? 8.101 5.088 12.005 1.00 85.12 267 THR A C 1
ATOM 2140 O O . THR A 1 267 ? 7.319 5.915 11.534 1.00 85.12 267 THR A O 1
ATOM 2143 N N . LYS A 1 268 ? 9.374 5.378 12.246 1.00 86.44 268 LYS A N 1
ATOM 2144 C CA . LYS A 1 268 ? 9.987 6.683 12.036 1.00 86.44 268 LYS A CA 1
ATOM 2145 C C . LYS A 1 268 ? 11.011 6.632 10.907 1.00 86.44 268 LYS A C 1
ATOM 2147 O O . LYS A 1 268 ? 11.948 5.832 10.947 1.00 86.44 268 LYS A O 1
ATOM 2152 N N . ASP A 1 269 ? 10.861 7.539 9.941 1.00 83.75 269 ASP A N 1
ATOM 2153 C CA . ASP A 1 269 ? 11.907 7.798 8.951 1.00 83.75 269 ASP A CA 1
ATOM 2154 C C . ASP A 1 269 ? 13.193 8.263 9.645 1.00 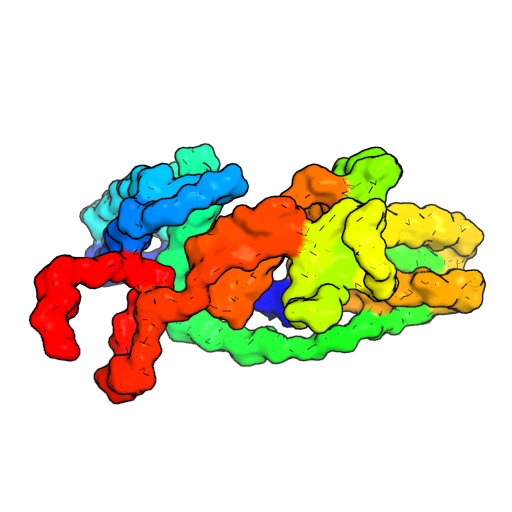83.75 269 ASP A C 1
ATOM 2156 O O . ASP A 1 269 ? 13.177 9.140 10.519 1.00 83.75 269 ASP A O 1
ATOM 2160 N N . PHE A 1 270 ? 14.313 7.664 9.256 1.00 80.44 270 PHE A N 1
ATOM 2161 C CA . PHE A 1 270 ? 15.627 8.057 9.725 1.00 80.44 270 PHE A CA 1
ATOM 2162 C C . PHE A 1 270 ? 16.494 8.488 8.538 1.00 80.44 270 PHE A C 1
ATOM 2164 O O . PHE A 1 270 ? 17.019 7.665 7.781 1.00 80.44 270 PHE A O 1
ATOM 2171 N N . LEU A 1 271 ? 16.653 9.811 8.424 1.00 79.38 271 LEU A N 1
ATOM 2172 C CA . LEU A 1 271 ? 17.496 10.504 7.444 1.00 79.38 271 LEU A CA 1
ATOM 2173 C C . LEU A 1 271 ? 17.104 10.262 5.973 1.00 79.38 271 LEU A C 1
ATOM 2175 O O . LEU A 1 271 ? 17.952 10.441 5.103 1.00 79.38 271 LEU A O 1
ATOM 2179 N N . GLY A 1 272 ? 15.873 9.834 5.670 1.00 76.56 272 GLY A N 1
ATOM 2180 C CA . GLY A 1 272 ? 15.450 9.495 4.304 1.00 76.56 272 GLY A CA 1
ATOM 2181 C C . GLY A 1 272 ? 16.178 8.282 3.711 1.00 76.56 272 GLY A C 1
ATOM 2182 O O . GLY A 1 272 ? 16.350 8.191 2.490 1.00 76.56 272 GLY A O 1
ATOM 2183 N N . ARG A 1 273 ? 16.675 7.382 4.574 1.00 71.94 273 ARG A N 1
ATOM 2184 C CA . ARG A 1 273 ? 17.522 6.235 4.187 1.00 71.94 273 ARG A CA 1
ATOM 2185 C C . ARG A 1 273 ? 17.077 4.915 4.788 1.00 71.94 273 ARG A C 1
ATOM 2187 O O . ARG A 1 273 ? 17.164 3.893 4.111 1.00 71.94 273 ARG A O 1
ATOM 2194 N N . THR A 1 274 ? 16.690 4.930 6.061 1.00 73.88 274 THR A N 1
ATOM 2195 C CA . THR A 1 274 ? 16.329 3.732 6.825 1.00 73.88 274 THR A CA 1
ATOM 2196 C C . THR A 1 274 ? 15.086 3.995 7.663 1.00 73.88 274 THR A C 1
ATOM 2198 O O . THR A 1 274 ? 14.728 5.144 7.923 1.00 73.88 274 THR A O 1
ATOM 2201 N N . LEU A 1 275 ? 14.454 2.923 8.130 1.00 81.69 275 LEU A N 1
ATOM 2202 C CA . LEU A 1 275 ? 13.301 2.987 9.018 1.00 81.69 275 LEU A CA 1
ATOM 2203 C C . LEU A 1 275 ? 13.701 2.531 10.424 1.00 81.69 275 LEU A C 1
ATOM 2205 O O . LEU A 1 275 ? 14.475 1.592 10.576 1.00 81.69 275 LEU A O 1
ATOM 2209 N N . ARG A 1 276 ? 13.188 3.207 11.453 1.00 85.81 276 ARG A N 1
ATOM 2210 C CA . ARG A 1 276 ? 13.233 2.739 12.846 1.00 85.81 276 ARG A CA 1
ATOM 2211 C C . ARG A 1 276 ? 11.815 2.452 13.311 1.00 85.81 276 ARG A C 1
ATOM 2213 O O . ARG A 1 276 ? 10.898 3.148 12.890 1.00 85.81 276 ARG A O 1
ATOM 2220 N N . GLY A 1 277 ? 11.642 1.483 14.193 1.00 88.12 277 GLY A N 1
ATOM 2221 C CA . GLY A 1 277 ? 10.351 1.180 14.801 1.00 88.12 277 GLY A CA 1
ATOM 2222 C C . GLY A 1 277 ? 10.504 0.183 15.939 1.00 88.12 277 GLY A C 1
ATOM 2223 O O . GLY A 1 277 ? 11.624 -0.206 16.280 1.00 88.12 277 GLY A O 1
ATOM 2224 N N . LEU A 1 278 ? 9.376 -0.206 16.515 1.00 88.12 278 LEU A N 1
ATOM 2225 C CA . LEU A 1 278 ? 9.282 -1.251 17.526 1.00 88.12 278 LEU A CA 1
ATOM 2226 C C . LEU A 1 278 ? 8.596 -2.462 16.907 1.00 88.12 278 LEU A C 1
ATOM 2228 O O . LEU A 1 278 ? 7.617 -2.311 16.184 1.00 88.12 278 LEU A O 1
ATOM 2232 N N . ILE A 1 279 ? 9.118 -3.652 17.177 1.00 88.81 279 ILE A N 1
ATOM 2233 C CA . ILE A 1 279 ? 8.500 -4.911 16.757 1.00 88.81 279 ILE A CA 1
ATOM 2234 C C . ILE A 1 279 ? 7.837 -5.563 17.963 1.00 88.81 279 ILE A C 1
ATOM 2236 O O . ILE A 1 279 ? 8.396 -5.525 19.060 1.00 88.81 279 ILE A O 1
ATOM 2240 N N . PHE A 1 280 ? 6.665 -6.165 17.754 1.00 84.44 280 PHE A N 1
ATOM 2241 C CA . PHE A 1 280 ? 5.973 -6.983 18.758 1.00 84.44 280 PHE A CA 1
ATOM 2242 C C . PHE A 1 280 ? 5.732 -6.282 20.108 1.00 84.44 280 PHE A C 1
ATOM 2244 O O . PHE A 1 280 ? 5.689 -6.930 21.153 1.00 84.44 280 PHE A O 1
ATOM 2251 N N . GLN A 1 281 ? 5.568 -4.954 20.112 1.00 85.75 281 GLN A N 1
ATOM 2252 C CA . GLN A 1 281 ? 5.198 -4.237 21.331 1.00 85.75 281 GLN A CA 1
ATOM 2253 C C . GLN A 1 281 ? 3.805 -4.699 21.775 1.00 85.75 281 GLN A C 1
ATOM 2255 O O . GLN A 1 281 ? 2.858 -4.623 20.998 1.00 85.75 281 GLN A O 1
ATOM 2260 N N . GLY A 1 282 ? 3.692 -5.166 23.020 1.00 87.12 282 GLY A N 1
ATOM 2261 C CA . GLY A 1 282 ? 2.438 -5.687 23.567 1.00 87.12 282 GLY A CA 1
ATOM 2262 C C . GLY A 1 282 ? 2.112 -7.120 23.157 1.00 87.12 282 GLY A C 1
ATOM 2263 O O . GLY A 1 282 ? 1.112 -7.646 23.628 1.00 87.12 282 GLY A O 1
ATOM 2264 N N . ALA A 1 283 ? 2.933 -7.760 22.315 1.00 89.75 283 ALA A N 1
ATOM 2265 C CA . ALA A 1 283 ? 2.680 -9.130 21.891 1.00 89.75 283 ALA A CA 1
ATOM 2266 C C . ALA A 1 283 ? 2.657 -10.086 23.094 1.00 89.75 283 ALA A C 1
ATOM 2268 O O . ALA A 1 283 ? 3.515 -9.976 23.977 1.00 89.75 283 ALA A O 1
ATOM 2269 N N . PRO A 1 284 ? 1.716 -11.044 23.112 1.00 90.62 284 PRO A N 1
ATOM 2270 C CA . PRO A 1 284 ? 1.568 -11.964 24.221 1.00 90.62 284 PRO A CA 1
ATOM 2271 C C . PRO A 1 284 ? 2.797 -12.863 24.352 1.00 90.62 284 PRO A C 1
ATOM 2273 O O . PRO A 1 284 ? 3.367 -13.370 23.379 1.00 90.62 284 PRO A O 1
ATOM 2276 N N . THR A 1 285 ? 3.190 -13.098 25.592 1.00 90.69 285 THR A N 1
ATOM 2277 C CA . THR A 1 285 ? 4.184 -14.092 25.963 1.00 90.69 285 THR A CA 1
ATOM 2278 C C . THR A 1 285 ? 3.687 -15.500 25.643 1.00 90.69 285 THR A C 1
ATOM 2280 O O . THR A 1 285 ? 2.495 -15.782 25.512 1.00 90.69 285 THR A O 1
ATOM 2283 N N . ARG A 1 286 ? 4.623 -16.454 25.606 1.00 92.94 286 ARG A N 1
ATOM 2284 C CA . ARG A 1 286 ? 4.289 -17.878 25.472 1.00 92.94 286 ARG A CA 1
ATOM 2285 C C . ARG A 1 286 ? 3.309 -18.354 26.554 1.00 92.94 286 ARG A C 1
ATOM 2287 O O . ARG A 1 286 ? 2.491 -19.223 26.273 1.00 92.94 286 ARG A O 1
ATOM 2294 N N . ALA A 1 287 ? 3.435 -17.841 27.779 1.00 93.69 287 ALA A N 1
ATOM 2295 C CA . ALA A 1 287 ? 2.575 -18.235 28.890 1.00 93.69 287 ALA A CA 1
ATOM 2296 C C . ALA A 1 287 ? 1.142 -17.719 28.700 1.00 93.69 287 ALA A C 1
ATOM 2298 O O . ALA A 1 287 ? 0.204 -18.480 28.912 1.00 93.69 287 ALA A O 1
ATOM 2299 N N . GLU A 1 288 ? 0.978 -16.481 28.231 1.00 92.19 288 GLU A N 1
ATOM 2300 C CA . GLU A 1 288 ? -0.335 -15.894 27.928 1.00 92.19 288 GLU A CA 1
ATOM 2301 C C . GLU A 1 288 ? -1.022 -16.623 26.772 1.00 92.19 288 GLU A C 1
ATOM 2303 O O . GLU A 1 288 ? -2.173 -17.021 26.910 1.00 92.19 288 GLU A O 1
ATOM 2308 N N . LEU A 1 289 ? -0.291 -16.924 25.693 1.00 91.25 289 LEU A N 1
ATOM 2309 C CA . LEU A 1 289 ? -0.811 -17.739 24.586 1.00 91.25 289 LEU A CA 1
ATOM 2310 C C . LEU A 1 289 ? -1.232 -19.146 25.035 1.00 91.25 289 LEU A C 1
ATOM 2312 O O . LEU A 1 289 ? -2.191 -19.712 24.518 1.00 91.25 289 LEU A O 1
ATOM 2316 N N . ALA A 1 290 ? -0.508 -19.738 25.989 1.00 93.06 290 ALA A N 1
ATOM 2317 C CA . ALA A 1 290 ? -0.870 -21.036 26.553 1.00 93.06 290 ALA A CA 1
ATOM 2318 C C . ALA A 1 290 ? -2.090 -20.959 27.490 1.00 93.06 290 ALA A C 1
ATOM 2320 O O . ALA A 1 290 ? -2.748 -21.977 27.702 1.00 93.06 290 ALA A O 1
ATOM 2321 N N . ALA A 1 291 ? -2.380 -19.782 28.053 1.00 93.69 291 ALA A N 1
ATOM 2322 C CA . ALA A 1 291 ? -3.522 -19.544 28.931 1.00 93.69 291 ALA A CA 1
ATOM 2323 C C . ALA A 1 291 ? -4.828 -19.278 28.160 1.00 93.69 291 ALA A C 1
ATOM 2325 O O . ALA A 1 291 ? -5.907 -19.429 28.733 1.00 93.69 291 ALA A O 1
ATOM 2326 N N . GLY A 1 292 ? -4.748 -18.928 26.875 1.00 90.00 292 GLY A N 1
ATOM 2327 C CA . GLY A 1 292 ? -5.902 -18.723 26.006 1.00 90.00 292 GLY A CA 1
ATOM 2328 C C . GLY A 1 292 ? -5.629 -17.684 24.925 1.00 90.00 292 GLY A C 1
ATOM 2329 O O . GLY A 1 292 ? -4.484 -17.322 24.674 1.00 90.00 292 GLY A O 1
ATOM 2330 N N . ASP A 1 293 ? -6.700 -17.208 24.291 1.00 83.00 293 ASP A N 1
ATOM 2331 C CA . ASP A 1 293 ? -6.634 -16.074 23.371 1.00 83.00 293 ASP A CA 1
ATOM 2332 C C . ASP A 1 293 ? -6.465 -14.770 24.177 1.00 83.00 293 ASP A C 1
ATOM 2334 O O . ASP A 1 293 ? -7.375 -14.404 24.929 1.00 83.00 293 ASP A O 1
ATOM 2338 N N . PRO A 1 294 ? -5.322 -14.068 24.058 1.00 80.38 294 PRO A N 1
ATOM 2339 C CA . PRO A 1 294 ? -5.095 -12.799 24.744 1.00 80.38 294 PRO A CA 1
ATOM 2340 C C . PRO A 1 294 ? -5.865 -11.636 24.097 1.00 80.38 294 PRO A C 1
ATOM 2342 O O . PRO A 1 294 ? -5.828 -10.516 24.608 1.00 80.38 294 PRO A O 1
ATOM 2345 N N . GLY A 1 295 ? -6.559 -11.881 22.982 1.00 81.81 295 GLY A N 1
ATOM 2346 C CA . GLY A 1 295 ? -7.210 -10.856 22.190 1.00 81.81 295 GLY A CA 1
ATOM 2347 C C . GLY A 1 295 ? -6.210 -9.997 21.402 1.00 81.81 295 GLY A C 1
ATOM 2348 O O . GLY A 1 295 ? -5.030 -10.338 21.259 1.00 81.81 295 GLY A O 1
ATOM 2349 N N . PRO A 1 296 ? -6.674 -8.864 20.849 1.00 82.62 296 PRO A N 1
ATOM 2350 C CA . PRO A 1 296 ? -5.843 -7.991 20.033 1.00 82.62 296 PRO A CA 1
ATOM 2351 C C . PRO A 1 296 ? -4.775 -7.297 20.885 1.00 82.62 296 PRO A C 1
ATOM 2353 O O . PRO A 1 296 ? -5.076 -6.580 21.837 1.00 82.62 296 PRO A O 1
ATOM 2356 N N . TRP A 1 297 ? -3.514 -7.491 20.503 1.00 85.69 297 TRP A N 1
ATOM 2357 C CA . TRP A 1 297 ? -2.336 -7.061 21.267 1.00 85.69 297 TRP A CA 1
ATOM 2358 C C . TRP A 1 297 ? -1.547 -5.914 20.617 1.00 85.69 297 TRP A C 1
ATOM 2360 O O . TRP A 1 297 ? -0.676 -5.317 21.243 1.00 85.69 297 TRP A O 1
ATOM 2370 N N . TRP A 1 298 ? -1.834 -5.593 19.354 1.00 83.31 298 TRP A N 1
ATOM 2371 C CA . TRP A 1 298 ? -1.012 -4.725 18.499 1.00 83.31 298 TRP A CA 1
ATOM 2372 C C . TRP A 1 298 ? -1.211 -3.212 18.731 1.00 83.31 298 TRP A C 1
ATOM 2374 O O . TRP A 1 298 ? -0.606 -2.396 18.037 1.00 83.31 298 TRP A O 1
ATOM 2384 N N . GLN A 1 299 ? -2.024 -2.823 19.720 1.00 86.38 299 GLN A N 1
ATOM 2385 C CA . GLN A 1 299 ? -2.188 -1.441 20.201 1.00 86.38 299 GLN A CA 1
ATOM 2386 C C . GLN A 1 299 ? -2.145 -1.397 21.736 1.00 86.38 299 GLN A C 1
ATOM 2388 O O . GLN A 1 299 ? -3.146 -1.074 22.382 1.00 86.38 299 GLN A O 1
ATOM 2393 N N . PRO A 1 300 ? -1.003 -1.751 22.348 1.00 88.56 300 PRO A N 1
ATOM 2394 C CA . PRO A 1 300 ? -0.906 -1.828 23.796 1.00 88.56 300 PRO A CA 1
ATOM 2395 C C . PRO A 1 300 ? -0.986 -0.439 24.426 1.00 88.56 300 PRO A C 1
ATOM 2397 O O . PRO A 1 300 ? -0.517 0.552 23.852 1.00 88.56 300 PRO A O 1
ATOM 2400 N N . ARG A 1 301 ? -1.531 -0.397 25.639 1.00 87.50 301 ARG A N 1
ATOM 2401 C CA . ARG A 1 301 ? -1.465 0.772 26.517 1.00 87.50 301 ARG A CA 1
ATOM 2402 C C . ARG A 1 301 ? -0.106 0.808 27.216 1.00 87.50 301 ARG A C 1
ATOM 2404 O O . ARG A 1 301 ? 0.533 -0.231 27.386 1.00 87.50 301 ARG A O 1
ATOM 2411 N N . GLU A 1 302 ? 0.348 1.994 27.598 1.00 85.75 302 GLU A N 1
ATOM 2412 C CA . GLU A 1 302 ? 1.446 2.102 28.558 1.00 85.75 302 GLU A CA 1
ATOM 2413 C C . GLU A 1 302 ? 1.041 1.426 29.878 1.00 85.75 302 GLU A C 1
ATOM 2415 O O . GLU A 1 302 ? -0.122 1.552 30.269 1.00 85.75 302 GLU A O 1
ATOM 2420 N N . PRO A 1 303 ? 1.960 0.696 30.541 1.00 79.94 303 PRO A N 1
ATOM 2421 C CA . PRO A 1 303 ? 1.698 0.134 31.861 1.00 79.94 303 PRO A CA 1
ATOM 2422 C C . PRO A 1 303 ? 1.313 1.244 32.836 1.00 79.94 303 PRO A C 1
ATOM 2424 O O . PRO A 1 303 ? 1.939 2.310 32.829 1.00 79.94 303 PRO A O 1
ATOM 2427 N N . ASP A 1 304 ? 0.327 0.995 33.693 1.00 72.69 304 ASP A N 1
ATOM 2428 C CA . ASP A 1 304 ? 0.021 1.938 34.760 1.00 72.69 304 ASP A CA 1
ATOM 2429 C C . ASP A 1 304 ? 1.220 2.015 35.719 1.00 72.69 304 ASP A C 1
ATOM 2431 O O . ASP A 1 304 ? 1.908 1.029 35.982 1.00 72.69 304 ASP A O 1
ATOM 2435 N N . THR A 1 305 ? 1.511 3.196 36.271 1.00 59.78 305 THR A N 1
ATOM 2436 C CA . THR A 1 305 ? 2.645 3.373 37.200 1.00 59.78 305 THR A CA 1
ATOM 2437 C C . THR A 1 305 ? 2.564 2.482 38.447 1.00 59.78 305 THR A C 1
ATOM 2439 O O . THR A 1 305 ? 3.587 2.255 39.088 1.00 59.78 305 THR A O 1
ATOM 2442 N N . GLU A 1 306 ? 1.380 1.966 38.786 1.00 55.69 306 GLU A N 1
ATOM 2443 C CA . GLU A 1 306 ? 1.191 0.970 39.850 1.00 55.69 306 GLU A CA 1
ATOM 2444 C C . GLU A 1 306 ? 1.716 -0.423 39.441 1.00 55.69 306 GLU A C 1
ATOM 2446 O O . GLU A 1 306 ? 2.351 -1.092 40.258 1.00 55.69 306 GLU A O 1
ATOM 2451 N N . ASP A 1 307 ? 1.599 -0.810 38.166 1.00 52.72 307 ASP A N 1
ATOM 2452 C CA . ASP A 1 307 ? 2.115 -2.083 37.628 1.00 52.72 307 ASP A CA 1
ATOM 2453 C C . ASP A 1 307 ? 3.651 -2.130 37.578 1.00 52.72 307 ASP A C 1
ATOM 2455 O O . ASP A 1 307 ? 4.251 -3.201 37.515 1.00 52.72 307 ASP A O 1
ATOM 2459 N N . MET A 1 308 ? 4.317 -0.973 37.655 1.00 50.47 308 MET A N 1
ATOM 2460 C CA . MET A 1 308 ? 5.780 -0.882 37.726 1.00 50.47 308 MET A CA 1
ATOM 2461 C C . MET A 1 308 ? 6.350 -1.172 39.126 1.00 50.47 308 MET A C 1
ATOM 2463 O O . MET A 1 308 ? 7.568 -1.115 39.303 1.00 50.47 308 MET A O 1
ATOM 2467 N N . THR A 1 309 ? 5.499 -1.446 40.124 1.00 45.00 309 THR A N 1
ATOM 2468 C CA . THR A 1 309 ? 5.917 -1.712 41.516 1.00 45.00 309 THR A CA 1
ATOM 2469 C C . THR A 1 309 ? 5.862 -3.181 41.936 1.00 45.00 309 THR A C 1
ATOM 2471 O O . THR A 1 309 ? 6.010 -3.480 43.120 1.00 45.00 309 THR A O 1
ATOM 2474 N N . LEU A 1 310 ? 5.710 -4.109 40.992 1.00 45.47 310 LEU A N 1
ATOM 2475 C CA . LEU A 1 310 ? 5.731 -5.544 41.276 1.00 45.47 310 LEU A CA 1
ATOM 2476 C C . LEU A 1 310 ? 7.096 -6.160 40.915 1.00 45.47 310 LEU A C 1
ATOM 2478 O O . LEU A 1 310 ? 7.394 -6.338 39.738 1.00 45.47 310 LEU A O 1
ATOM 2482 N N . ASP A 1 311 ? 7.870 -6.423 41.981 1.00 41.72 311 ASP A N 1
ATOM 2483 C CA . ASP A 1 311 ? 9.051 -7.304 42.170 1.00 41.72 311 ASP A CA 1
ATOM 2484 C C . ASP A 1 311 ? 10.108 -7.453 41.052 1.00 41.72 311 ASP A C 1
ATOM 2486 O O . ASP A 1 311 ? 9.882 -8.176 40.054 1.00 41.72 311 ASP A O 1
#

pLDDT: mean 91.46, std 8.65, range [41.72, 98.75]

Foldseek 3Di:
DQLLLVVLLVVLLVVLQQDFDWAQDCLLVQLLVLLVLLLQLLVPQPDDADPDDHSPQLSVLSVVLSVLSVCCNHVHAPDRGRSNVSLVVSPPVGDPVSSVSSSVSSSLSPVVSSVVSVVSVDDDPDLAFDQQDFLQNLLVLCCPLVVLLQVADEDDPVQLFKFWDADPVHRDIWIAGNVPDPDDDGPDDALSCLSVVSNVQSVVDDRRHGSNVSCVVVVVNVVSRSNSRRCSVRSRPDDSDSSRGNPDQVQVVLVVVCCSPFVFPPWHDDPSIDIDGDGCQQPDDPVVVVVDPPRDRSSDHDDDPVVVPDD

Sequence (311 aa):
MVDRWLRVREDALARARRLCFPAGDPAYGRLVSLLDGAIVHREQDPVRYGVFPAGPRLAAELRQVREHAAELRDEGPRGPYPFETLRRAVEATVAPETEEILNALLMELLPDEADGEFDRLVVDERLIGDPGMTVREFGAMLRGPYAWAHDLPLADEARRARVWYKSRAAEEPRSGPREQFPGGFDLSVDVPGDVRRLSRLMARYDPRSRVGRALFDHPEERAAVERLQALRDLPYALPRMDMLDLDFLPVHIIRLANTAFYGLDRTKDFLGRTLRGLIFQGAPTRAELAAGDPGPWWQPREPDTEDMTLD

Secondary structure (DSSP, 8-state):
-HHHHHHHHHHHHHHHTT--PPTT-HHHHHHHHHHHHHHHHHHT-----SSSPPHHHHHHHHHHHHHHHHHHHHH--SSS-HHHHHHHHHTTTS-HHHHHHHHHHHHTT-HHHHHTTGGGG---------TTSBHHHHHHHHHTTTHHHHHS----TTT--EEEEEETTEEEEEEEEGGG--SS------HHHHHHHHHHHHTTS-TTSBHHHHHHH-GGGHHHHHHHHHTTT-TTSS--S-TT-TT--THHHHHHHHHHHH-EEEEEEETTTEEEEEESTTPPPHHHHHHS-----SSPPPPPTTGGG--

Radius of gyration: 23.52 Å; chains: 1; bounding box: 60×36×79 Å